Protein AF-A0A6N6NRN0-F1 (afdb_monomer_lite)

Sequence (196 aa):
MLPEMRIVASLALQGESLDEIVEHVVRDNLFQCASARSLRERSRDCIARLATLREGDCANDEACDRLVRILAQGSFDQAAQVNLYLLMIRFDLMRSFMIEEIGARIEAMDSSFTKADLGAFLTRFQLEYPGADKWSDETIMRLKGVLSYCLVQVGFLETASSEKLQPVFLDYEVEQAIRDNGDAELLFAFDGSTVM

Radius of gyration: 16.99 Å; chains: 1; bounding box: 41×33×48 Å

InterPro domains:
  IPR014948 BrxA [PF08849] (1-181)
  IPR023137 BrxA superfamily [G3DSA:1.10.3540.10] (1-194)

Organism: NCBI:txid2137581

Foldseek 3Di:
DLQLLLQLLQVVVVVDDLVRSLVVCLVVVSVVDPDSVVSNVVSVVSSVLLCLLVPDVQVDPVLSNLLSCCSHPNDLLSVLLSSLVSCLSVDVLSVCCLQVPQLQCLLVVNFFAAPVNLVVSLVVCCVVDPPSVVDDPVNSVVVLVVNLVSCCSNPLAVHSHDRTGDAGDDDPSSQVSCVSSVNNCSCSSRRSDHDD

pLDDT: mean 92.79, std 9.14, range [41.97, 98.5]

Secondary structure (DSSP, 8-state):
-HHHHHHHHHHHHTT--HHHHHHHHHHTTTT--S-HHHHHHHHHHHHHHHHHHHHS--S-HHHHHHHHHHHHHS-HHHHHHHHHHHHHHH-HHHHHIIIIIIIHHHHTT--B--HHHHHHHHHHHHHHSTTGGG--HHHHHHHHHHHHHHHHHHTS-SSTT--B-------HHHHHHHHHHT-GGGGHHHH-----

Structure (mmCIF, N/CA/C/O backbone):
data_AF-A0A6N6NRN0-F1
#
_entry.id   AF-A0A6N6NRN0-F1
#
loop_
_atom_site.group_PDB
_atom_site.id
_atom_site.type_symbol
_atom_site.label_atom_id
_atom_site.label_alt_id
_atom_site.label_comp_id
_atom_site.label_asym_id
_atom_site.label_entity_id
_atom_site.label_seq_id
_atom_site.pdbx_PDB_ins_code
_atom_site.Cartn_x
_atom_site.Cartn_y
_atom_site.Cartn_z
_atom_site.occupancy
_atom_site.B_iso_or_equiv
_atom_site.auth_seq_id
_atom_site.auth_comp_id
_atom_site.auth_asym_id
_atom_site.auth_atom_id
_atom_site.pdbx_PDB_model_num
ATOM 1 N N . MET A 1 1 ? 0.770 0.634 7.858 1.00 87.06 1 MET A N 1
ATOM 2 C CA . MET A 1 1 ? -0.406 1.033 8.669 1.00 87.06 1 MET A CA 1
ATOM 3 C C . MET A 1 1 ? -1.644 0.211 8.315 1.00 87.06 1 MET A C 1
ATOM 5 O O . MET A 1 1 ? -2.757 0.694 8.457 1.00 87.06 1 MET A O 1
ATOM 9 N N . LEU A 1 2 ? -1.479 -1.019 7.812 1.00 93.00 2 LEU A N 1
ATOM 10 C CA . LEU A 1 2 ? -2.629 -1.823 7.405 1.00 93.00 2 LEU A CA 1
ATOM 11 C C . LEU A 1 2 ? -3.542 -2.178 8.594 1.00 93.00 2 LEU A C 1
ATOM 13 O O . LEU A 1 2 ? -4.739 -1.946 8.463 1.00 93.00 2 LEU A O 1
ATOM 17 N N . PRO A 1 3 ? -3.036 -2.637 9.760 1.00 95.00 3 PRO A N 1
ATOM 18 C CA . PRO A 1 3 ? -3.901 -2.927 10.908 1.00 95.00 3 PRO A CA 1
ATOM 19 C C . PRO A 1 3 ? -4.755 -1.727 11.336 1.00 95.00 3 PRO A C 1
ATOM 21 O O . PRO A 1 3 ? -5.944 -1.873 11.598 1.00 95.00 3 PRO A O 1
ATOM 24 N N . GLU A 1 4 ? -4.171 -0.527 11.338 1.00 96.06 4 GLU A N 1
ATOM 25 C CA . GLU A 1 4 ? -4.873 0.707 11.696 1.00 96.06 4 GLU A CA 1
ATOM 26 C C . GLU A 1 4 ? -5.935 1.087 10.660 1.00 96.06 4 GLU A C 1
ATOM 28 O O . GLU A 1 4 ? -7.045 1.463 11.032 1.00 96.06 4 GLU A O 1
ATOM 33 N N . MET A 1 5 ? -5.633 0.919 9.368 1.00 96.12 5 MET A N 1
ATOM 34 C CA . MET A 1 5 ? -6.607 1.135 8.294 1.00 96.12 5 MET A CA 1
ATOM 35 C C . MET A 1 5 ? -7.816 0.210 8.424 1.00 96.12 5 MET A C 1
ATOM 37 O O . MET A 1 5 ? -8.939 0.662 8.227 1.00 96.12 5 MET A O 1
ATOM 41 N N . ARG A 1 6 ? -7.608 -1.060 8.794 1.00 96.94 6 ARG A N 1
ATOM 42 C CA . ARG A 1 6 ? -8.710 -2.012 9.005 1.00 96.94 6 ARG A CA 1
ATOM 43 C C . ARG A 1 6 ? -9.624 -1.584 10.151 1.00 96.94 6 ARG A C 1
ATOM 45 O O . ARG A 1 6 ? -10.842 -1.690 10.028 1.00 96.94 6 ARG A O 1
ATOM 52 N N . ILE A 1 7 ? -9.047 -1.086 11.249 1.00 96.81 7 ILE A N 1
ATOM 53 C CA . ILE A 1 7 ? -9.806 -0.556 12.393 1.00 96.81 7 ILE A CA 1
ATOM 54 C C . ILE A 1 7 ? -10.634 0.651 11.951 1.00 96.81 7 ILE A C 1
ATOM 56 O O . ILE A 1 7 ? -11.844 0.663 12.149 1.00 96.81 7 ILE A O 1
ATOM 60 N N . VAL A 1 8 ? -10.007 1.632 11.299 1.00 96.50 8 VAL A N 1
ATOM 61 C CA . VAL A 1 8 ? -10.693 2.848 10.834 1.00 96.50 8 VAL A CA 1
ATOM 62 C C . VAL A 1 8 ? -11.802 2.523 9.832 1.00 96.50 8 VAL A C 1
ATOM 64 O O . VAL A 1 8 ? -12.908 3.033 9.973 1.00 96.50 8 VAL A O 1
ATOM 67 N N . ALA A 1 9 ? -11.555 1.624 8.876 1.00 95.69 9 ALA A N 1
ATOM 68 C CA . ALA A 1 9 ? -12.574 1.171 7.931 1.00 95.69 9 ALA A CA 1
ATOM 69 C C . ALA A 1 9 ? -13.733 0.444 8.636 1.00 95.69 9 ALA A C 1
ATOM 71 O O . ALA A 1 9 ? -14.891 0.638 8.279 1.00 95.69 9 ALA A O 1
ATOM 72 N N . SER A 1 10 ? -13.442 -0.352 9.670 1.00 96.44 10 SER A N 1
ATOM 73 C CA . SER A 1 10 ? -14.474 -1.046 10.451 1.00 96.44 10 SER A CA 1
ATOM 74 C C . SER A 1 10 ? -15.386 -0.073 11.195 1.00 96.44 10 SER A C 1
ATOM 76 O O . SER A 1 10 ? -16.598 -0.264 11.187 1.00 96.44 10 SER A O 1
ATOM 78 N N . LEU A 1 11 ? -14.819 0.973 11.803 1.00 96.12 11 LEU A N 1
ATOM 79 C CA . LEU A 1 11 ? -15.590 2.015 12.490 1.00 96.12 11 LEU A CA 1
ATOM 80 C C . LEU A 1 11 ? -16.413 2.850 11.496 1.00 96.12 11 LEU A C 1
ATOM 82 O O . LEU A 1 11 ? -17.585 3.125 11.742 1.00 96.12 11 LEU A O 1
ATOM 86 N N . ALA A 1 12 ? -15.853 3.160 10.323 1.00 92.94 12 ALA A N 1
ATOM 87 C CA . ALA A 1 12 ? -16.585 3.849 9.260 1.00 92.94 12 ALA A CA 1
ATOM 88 C C . ALA A 1 12 ? -17.809 3.047 8.772 1.00 92.94 12 ALA A C 1
ATOM 90 O O . ALA A 1 12 ? -18.883 3.615 8.588 1.00 92.94 12 ALA A O 1
ATOM 91 N N . LEU A 1 13 ? -17.699 1.718 8.631 1.00 92.38 13 LEU A N 1
ATOM 92 C CA . LEU A 1 13 ? -18.840 0.853 8.278 1.00 92.38 13 LEU A CA 1
ATOM 93 C C . LEU A 1 13 ? -19.912 0.773 9.368 1.00 92.38 13 LEU A C 1
ATOM 95 O O . LEU A 1 13 ? -21.056 0.437 9.072 1.00 92.38 13 LEU A O 1
ATOM 99 N N . GLN A 1 14 ? -19.553 1.058 10.620 1.00 94.00 14 GLN A N 1
ATOM 100 C CA . GLN A 1 14 ? -20.504 1.148 11.731 1.00 94.00 14 GLN A CA 1
ATOM 101 C C . GLN A 1 14 ? -21.256 2.489 11.744 1.00 94.00 14 GLN A C 1
ATOM 103 O O . GLN A 1 14 ? -22.145 2.678 12.572 1.00 94.00 14 GLN A O 1
ATOM 108 N N . GLY A 1 15 ? -20.949 3.391 10.806 1.00 90.81 15 GLY A N 1
ATOM 109 C CA . GLY A 1 15 ? -21.602 4.688 10.665 1.00 90.81 15 GLY A CA 1
ATOM 110 C C . GLY A 1 15 ? -20.987 5.787 11.528 1.00 90.81 15 GLY A C 1
ATOM 111 O O . GLY A 1 15 ? -21.573 6.864 11.612 1.00 90.81 15 GLY A O 1
ATOM 112 N N . GLU A 1 16 ? -19.830 5.544 12.153 1.00 93.75 16 GLU A N 1
ATOM 113 C CA . GLU A 1 16 ? -19.108 6.590 12.877 1.00 93.75 16 GLU A CA 1
ATOM 114 C C . GLU A 1 16 ? -18.570 7.642 11.899 1.00 93.75 16 GLU A C 1
ATOM 116 O O . GLU A 1 16 ? -17.968 7.329 10.866 1.00 93.75 16 GLU A O 1
ATOM 121 N N . SER A 1 17 ? -18.774 8.912 12.235 1.00 89.19 17 SER A N 1
ATOM 122 C CA . SER A 1 17 ? -18.177 10.033 11.515 1.00 89.19 17 SER A CA 1
ATOM 123 C C . SER A 1 17 ? -16.659 10.077 11.711 1.00 89.19 17 SER A C 1
ATOM 125 O O . SER A 1 17 ? -16.107 9.516 12.656 1.00 89.19 17 SER A O 1
ATOM 127 N N . LEU A 1 18 ? -15.954 10.794 10.831 1.00 83.69 18 LEU A N 1
ATOM 128 C CA . LEU A 1 18 ? -14.492 10.901 10.892 1.00 83.69 18 LEU A CA 1
ATOM 129 C C . LEU A 1 18 ? -13.991 11.442 12.243 1.00 83.69 18 LEU A C 1
ATOM 131 O O . LEU A 1 18 ? -12.991 10.950 12.764 1.00 83.69 18 LEU A O 1
ATOM 135 N N . ASP A 1 19 ? -14.698 12.412 12.829 1.00 87.44 19 ASP A N 1
ATOM 136 C CA . ASP A 1 19 ? -14.346 12.977 14.135 1.00 87.44 19 ASP A CA 1
ATOM 137 C C . ASP A 1 19 ? -14.593 11.977 15.277 1.00 87.44 19 ASP A C 1
ATOM 139 O O . ASP A 1 19 ? -13.759 11.847 16.177 1.00 87.44 19 ASP A O 1
ATOM 143 N N . GLU A 1 20 ? -15.690 11.214 15.215 1.00 94.12 20 GLU A N 1
ATOM 144 C CA . GLU A 1 20 ? -15.992 10.154 16.186 1.00 94.12 20 GLU A CA 1
ATOM 145 C C . GLU A 1 20 ? -14.942 9.043 16.145 1.00 94.12 20 GLU A C 1
ATOM 147 O O . GLU A 1 20 ? -14.451 8.639 17.199 1.00 94.12 20 GLU A O 1
ATOM 152 N N . ILE A 1 21 ? -14.504 8.637 14.949 1.00 94.25 21 ILE A N 1
ATOM 153 C CA . ILE A 1 21 ? -13.463 7.618 14.768 1.00 94.25 21 ILE A CA 1
ATOM 154 C C . ILE A 1 21 ? -12.159 8.027 15.466 1.00 94.25 21 ILE A C 1
ATOM 156 O O . ILE A 1 21 ? -11.530 7.203 16.135 1.00 94.25 21 ILE A O 1
ATOM 160 N N . VAL A 1 22 ? -11.721 9.288 15.332 1.00 94.38 22 VAL A N 1
ATOM 161 C CA . VAL A 1 22 ? -10.490 9.758 15.998 1.00 94.38 22 VAL A CA 1
ATOM 162 C C . VAL A 1 22 ? -10.624 9.641 17.510 1.00 94.38 22 VAL A C 1
ATOM 164 O O . VAL A 1 22 ? -9.720 9.115 18.166 1.00 94.38 22 VAL A O 1
ATOM 167 N N . GLU A 1 23 ? -11.735 10.119 18.066 1.00 94.81 23 GLU A N 1
ATOM 168 C CA . GLU A 1 23 ? -11.951 10.098 19.510 1.00 94.81 23 GLU A CA 1
ATOM 169 C C . GLU A 1 23 ? -12.122 8.669 20.039 1.00 94.81 23 GLU A C 1
ATOM 171 O O . GLU A 1 23 ? -11.560 8.345 21.084 1.00 94.81 23 GLU A O 1
ATOM 176 N N . HIS A 1 24 ? -12.785 7.780 19.296 1.00 95.62 24 HIS A N 1
ATOM 177 C CA . HIS A 1 24 ? -12.914 6.361 19.632 1.00 95.62 24 HIS A CA 1
ATOM 178 C C . HIS A 1 24 ? -11.543 5.670 19.671 1.00 95.62 24 HIS A C 1
ATOM 180 O O . HIS A 1 24 ? -11.185 5.051 20.677 1.00 95.62 24 HIS A O 1
ATOM 186 N N . VAL A 1 25 ? -10.717 5.848 18.630 1.00 94.75 25 VAL A N 1
ATOM 187 C CA . VAL A 1 25 ? -9.359 5.281 18.580 1.00 94.75 25 VAL A CA 1
ATOM 188 C C . VAL A 1 25 ? -8.499 5.763 19.748 1.00 94.75 25 VAL A C 1
ATOM 190 O O . VAL A 1 25 ? -7.737 4.974 20.312 1.00 94.75 25 VAL A O 1
ATOM 193 N N . VAL A 1 26 ? -8.600 7.043 20.118 1.00 94.00 26 VAL A N 1
ATOM 194 C CA . VAL A 1 26 ? -7.831 7.614 21.232 1.00 94.00 26 VAL A CA 1
ATOM 195 C C . VAL A 1 26 ? -8.336 7.107 22.578 1.00 94.00 26 VAL A C 1
ATOM 197 O O . VAL A 1 26 ? -7.517 6.707 23.405 1.00 94.00 26 VAL A O 1
ATOM 200 N N . ARG A 1 27 ? -9.656 7.125 22.798 1.00 95.31 27 ARG A N 1
ATOM 201 C CA . ARG A 1 27 ? -10.297 6.722 24.056 1.00 95.31 27 ARG A CA 1
ATOM 202 C C . ARG A 1 27 ? -9.950 5.284 24.421 1.00 95.31 27 ARG A C 1
ATOM 204 O O . ARG A 1 27 ? -9.543 5.031 25.552 1.00 95.31 27 ARG A O 1
ATOM 211 N N . ASP A 1 28 ? -10.049 4.383 23.449 1.00 95.88 28 ASP A N 1
ATOM 212 C CA . ASP A 1 28 ? -9.909 2.943 23.680 1.00 95.88 28 ASP A CA 1
ATOM 213 C C . ASP A 1 28 ? -8.515 2.418 23.280 1.00 95.88 28 ASP A C 1
ATOM 215 O O . ASP A 1 28 ? -8.248 1.220 23.347 1.00 95.88 28 ASP A O 1
ATOM 219 N N . ASN A 1 29 ? -7.603 3.321 22.890 1.00 93.56 29 ASN A N 1
ATOM 220 C CA . ASN A 1 29 ? -6.241 3.029 22.432 1.00 93.56 29 ASN A CA 1
ATOM 221 C C . ASN A 1 29 ? -6.189 1.891 21.396 1.00 93.56 29 ASN A C 1
ATOM 223 O O . ASN A 1 29 ? -5.385 0.959 21.501 1.00 93.56 29 ASN A O 1
ATOM 227 N N . LEU A 1 30 ? -7.051 1.966 20.379 1.00 94.38 30 LEU A N 1
ATOM 228 C CA . LEU A 1 30 ? -7.262 0.865 19.432 1.00 94.38 30 LEU A CA 1
ATOM 229 C C . LEU A 1 30 ? -6.007 0.524 18.609 1.00 94.38 30 LEU A C 1
ATOM 231 O O . LEU A 1 30 ? -5.849 -0.614 18.175 1.00 94.38 30 LEU A O 1
ATOM 235 N N . PHE A 1 31 ? -5.079 1.472 18.432 1.00 94.25 31 PHE A N 1
ATOM 236 C CA . PHE A 1 31 ? -3.793 1.227 17.756 1.00 94.25 31 PHE A CA 1
ATOM 237 C C . PHE A 1 31 ? -2.664 0.812 18.709 1.00 94.25 31 PHE A C 1
ATOM 239 O O . PHE A 1 31 ? -1.514 0.716 18.279 1.00 94.25 31 PHE A O 1
ATOM 246 N N . GLN A 1 32 ? -2.959 0.627 20.000 1.00 90.81 32 GLN A N 1
ATOM 247 C CA . GLN A 1 32 ? -2.013 0.169 21.022 1.00 90.81 32 GLN A CA 1
ATOM 248 C C . GLN A 1 32 ? -0.733 1.023 21.088 1.00 90.81 32 GLN A C 1
ATOM 250 O O . GLN A 1 32 ? 0.385 0.520 21.177 1.00 90.81 32 GLN A O 1
ATOM 255 N N . CYS A 1 33 ? -0.889 2.348 21.033 1.00 86.12 33 CYS A N 1
ATOM 256 C CA . CYS A 1 33 ? 0.215 3.305 21.075 1.00 86.12 33 CYS A CA 1
ATOM 257 C C . CYS A 1 33 ? 0.331 3.952 22.459 1.00 86.12 33 CYS A C 1
ATOM 259 O O . CYS A 1 33 ? -0.666 4.260 23.104 1.00 86.12 33 CYS A O 1
ATOM 261 N N . ALA A 1 34 ? 1.557 4.242 22.901 1.00 84.25 34 ALA A N 1
ATOM 262 C CA . ALA A 1 34 ? 1.789 4.916 24.184 1.00 84.25 34 ALA A CA 1
ATOM 263 C C . ALA A 1 34 ? 1.467 6.426 24.155 1.00 84.25 34 ALA A C 1
ATOM 265 O O . ALA A 1 34 ? 1.300 7.054 25.197 1.00 84.25 34 ALA A O 1
ATOM 266 N N . SER A 1 35 ? 1.407 7.028 22.963 1.00 93.00 35 SER A N 1
ATOM 267 C CA . SER A 1 35 ? 1.261 8.473 22.767 1.00 93.00 35 SER A CA 1
ATOM 268 C C . SER A 1 35 ? -0.111 8.813 22.191 1.00 93.00 35 SER A C 1
ATOM 270 O O . SER A 1 35 ? -0.401 8.496 21.037 1.00 93.00 35 SER A O 1
ATOM 272 N N . ALA A 1 36 ? -0.925 9.545 22.958 1.00 89.00 36 ALA A N 1
ATOM 273 C CA . ALA A 1 36 ? -2.223 10.047 22.500 1.00 89.00 36 ALA A CA 1
ATOM 274 C C . ALA A 1 36 ? -2.104 11.036 21.326 1.00 89.00 36 ALA A C 1
ATOM 276 O O . ALA A 1 36 ? -3.009 11.138 20.499 1.00 89.00 36 ALA A O 1
ATOM 277 N N . ARG A 1 37 ? -0.980 11.759 21.229 1.00 91.56 37 ARG A N 1
ATOM 278 C CA . ARG A 1 37 ? -0.678 12.600 20.065 1.00 91.56 37 ARG A CA 1
ATOM 279 C C . ARG A 1 37 ? -0.480 11.739 18.818 1.00 91.56 37 ARG A C 1
ATOM 281 O O . ARG A 1 37 ? -1.101 12.006 17.796 1.00 91.56 37 ARG A O 1
ATOM 288 N N . SER A 1 38 ? 0.331 10.690 18.931 1.00 89.69 38 SER A N 1
ATOM 289 C CA . SER A 1 38 ? 0.615 9.777 17.823 1.00 89.69 38 SER A CA 1
ATOM 290 C C . SER A 1 38 ? -0.622 8.981 17.412 1.00 89.69 38 SER A C 1
ATOM 292 O O . SER A 1 38 ? -0.799 8.740 16.225 1.00 89.69 38 SER A O 1
ATOM 294 N N . LEU A 1 39 ? -1.509 8.626 18.352 1.00 90.94 39 LEU A N 1
ATOM 295 C CA . LEU A 1 39 ? -2.826 8.066 18.026 1.00 90.94 39 LEU A CA 1
ATOM 296 C C . LEU A 1 39 ? -3.605 9.008 17.107 1.00 90.94 39 LEU A C 1
ATOM 298 O O . LEU A 1 39 ? -3.979 8.604 16.014 1.00 90.94 39 LEU A O 1
ATOM 302 N N . ARG A 1 40 ? -3.772 10.278 17.500 1.00 93.19 40 ARG A N 1
ATOM 303 C CA . ARG A 1 40 ? -4.514 11.263 16.695 1.00 93.19 40 ARG A CA 1
ATOM 304 C C . ARG A 1 40 ? -3.905 11.491 15.317 1.00 93.19 40 ARG A C 1
ATOM 306 O O . ARG A 1 40 ? -4.643 11.536 14.340 1.00 93.19 40 ARG A O 1
ATOM 313 N N . GLU A 1 41 ? -2.586 11.648 15.234 1.00 92.56 41 GLU A N 1
ATOM 314 C CA . GLU A 1 41 ? -1.883 11.841 13.957 1.00 92.56 41 GLU A CA 1
ATOM 315 C C . GLU A 1 41 ? -2.106 10.636 13.028 1.00 92.56 41 GLU A C 1
ATOM 317 O O . GLU A 1 41 ? -2.573 10.805 11.905 1.00 92.56 41 GLU A O 1
ATOM 322 N N . ARG A 1 42 ? -1.910 9.409 13.529 1.00 92.62 42 ARG A N 1
ATOM 323 C CA . ARG A 1 42 ? -2.118 8.184 12.742 1.00 92.62 42 ARG A CA 1
ATOM 324 C C . ARG A 1 42 ? -3.579 7.968 12.353 1.00 92.62 42 ARG A C 1
ATOM 326 O O . ARG A 1 42 ? -3.839 7.522 11.239 1.00 92.62 42 ARG A O 1
ATOM 333 N N . SER A 1 43 ? -4.529 8.282 13.237 1.00 93.56 43 SER A N 1
ATOM 334 C CA . SER A 1 43 ? -5.961 8.184 12.926 1.00 93.56 43 SER A CA 1
ATOM 335 C C . SER A 1 43 ? -6.331 9.134 11.799 1.00 93.56 43 SER A C 1
ATOM 337 O O . SER A 1 43 ? -7.009 8.728 10.862 1.00 93.56 43 SER A O 1
ATOM 339 N N . ARG A 1 44 ? -5.830 10.374 11.847 1.00 93.38 44 ARG A N 1
ATOM 340 C CA . ARG A 1 44 ? -6.040 11.367 10.787 1.00 93.38 44 ARG A CA 1
ATOM 341 C C . ARG A 1 44 ? -5.427 10.930 9.464 1.00 93.38 44 ARG A C 1
ATOM 343 O O . ARG A 1 44 ? -6.083 11.078 8.442 1.00 93.38 44 ARG A O 1
ATOM 350 N N . ASP A 1 45 ? -4.234 10.340 9.474 1.00 93.00 45 ASP A N 1
ATOM 351 C CA . ASP A 1 45 ? -3.626 9.795 8.255 1.00 93.00 45 ASP A CA 1
ATOM 352 C C . ASP A 1 45 ? -4.469 8.660 7.652 1.00 93.00 45 ASP A C 1
ATOM 354 O O . ASP A 1 45 ? -4.634 8.588 6.432 1.00 93.00 45 ASP A O 1
ATOM 358 N N . CYS A 1 46 ? -5.022 7.782 8.497 1.00 94.62 46 CYS A N 1
ATOM 359 C CA . CYS A 1 46 ? -5.897 6.698 8.051 1.00 94.62 46 CYS A CA 1
ATOM 360 C C . CYS A 1 46 ? -7.218 7.229 7.489 1.00 94.62 46 CYS A C 1
ATOM 362 O O . CYS A 1 46 ? -7.651 6.798 6.425 1.00 94.62 46 CYS A O 1
ATOM 364 N N . ILE A 1 47 ? -7.825 8.198 8.174 1.00 92.88 47 ILE A N 1
ATOM 365 C CA . ILE A 1 47 ? -9.039 8.885 7.730 1.00 92.88 47 ILE A CA 1
ATOM 366 C C . ILE A 1 47 ? -8.811 9.572 6.393 1.00 92.88 47 ILE A C 1
ATOM 368 O O . ILE A 1 47 ? -9.595 9.377 5.474 1.00 92.88 47 ILE A O 1
ATOM 372 N N . ALA A 1 48 ? -7.725 10.331 6.258 1.00 91.56 48 ALA A N 1
ATOM 373 C CA . ALA A 1 48 ? -7.429 11.035 5.024 1.00 91.56 48 ALA A CA 1
ATOM 374 C C . ALA A 1 48 ? -7.197 10.047 3.870 1.00 91.56 48 ALA A C 1
ATOM 376 O O . ALA A 1 48 ? -7.627 10.299 2.752 1.00 91.56 48 ALA A O 1
ATOM 377 N N . ARG A 1 49 ? -6.573 8.889 4.133 1.00 91.62 49 ARG A N 1
ATOM 378 C CA . ARG A 1 49 ? -6.461 7.808 3.142 1.00 91.62 49 ARG A CA 1
ATOM 379 C C . ARG A 1 49 ? -7.804 7.168 2.798 1.00 91.62 49 ARG A C 1
ATOM 381 O O . ARG A 1 49 ? -8.007 6.810 1.652 1.00 91.62 49 ARG A O 1
ATOM 388 N N . LEU A 1 50 ? -8.707 6.990 3.754 1.00 90.44 50 LEU A N 1
ATOM 389 C CA . LEU A 1 50 ? -10.032 6.443 3.462 1.00 90.44 50 LEU A CA 1
ATOM 390 C C . LEU A 1 50 ? -10.890 7.451 2.680 1.00 90.44 50 LEU A C 1
ATOM 392 O O . LEU A 1 50 ? -11.623 7.066 1.776 1.00 90.44 50 LEU A O 1
ATOM 396 N N . ALA A 1 51 ? -10.757 8.741 2.997 1.00 87.50 51 ALA A N 1
ATOM 397 C CA . ALA A 1 51 ? -11.481 9.835 2.360 1.00 87.50 51 ALA A CA 1
ATOM 398 C C . ALA A 1 51 ? -11.136 10.006 0.874 1.00 87.50 51 ALA A C 1
ATOM 400 O O . ALA A 1 51 ? -11.988 10.474 0.125 1.00 87.50 51 ALA A O 1
ATOM 401 N N . THR A 1 52 ? -9.963 9.553 0.406 1.00 85.06 52 THR A N 1
ATOM 402 C CA . THR A 1 52 ? -9.629 9.620 -1.029 1.00 85.06 52 THR A CA 1
ATOM 403 C C . THR A 1 52 ? -10.564 8.793 -1.905 1.00 85.06 52 THR A C 1
ATOM 405 O O . THR A 1 52 ? -10.698 9.101 -3.080 1.00 85.06 52 THR A O 1
ATOM 408 N N . LEU A 1 53 ? -11.264 7.799 -1.342 1.00 82.50 53 LEU A N 1
ATOM 409 C CA . LEU A 1 53 ? -12.340 7.081 -2.036 1.00 82.50 53 LEU A CA 1
ATOM 410 C C . LEU A 1 53 ? -13.577 7.938 -2.313 1.00 82.50 53 LEU A C 1
ATOM 412 O O . LEU A 1 53 ? -14.485 7.447 -2.956 1.00 82.50 53 LEU A O 1
ATOM 416 N N . ARG A 1 54 ? -13.680 9.148 -1.757 1.00 69.75 54 ARG A N 1
ATOM 417 C CA . ARG A 1 54 ? -14.856 10.028 -1.881 1.00 69.75 54 ARG A CA 1
ATOM 418 C C . ARG A 1 54 ? -14.520 11.401 -2.464 1.00 69.75 54 ARG A C 1
ATOM 420 O O . ARG A 1 54 ? -15.416 12.209 -2.668 1.00 69.75 54 ARG A O 1
ATOM 427 N N . GLU A 1 55 ? -13.235 11.685 -2.668 1.00 64.31 55 GLU A N 1
ATOM 428 C CA . GLU A 1 55 ? -12.736 12.972 -3.170 1.00 64.31 55 GLU A CA 1
ATOM 429 C C . GLU A 1 55 ? -12.557 12.986 -4.700 1.00 64.31 55 GLU A C 1
ATOM 431 O O . GLU A 1 55 ? -12.411 14.061 -5.278 1.00 64.31 55 GLU A O 1
ATOM 436 N N . GLY A 1 56 ? -12.568 11.820 -5.355 1.00 53.91 56 GLY A N 1
ATOM 437 C CA . GLY A 1 56 ? -12.527 11.706 -6.815 1.00 53.91 56 GLY A CA 1
ATOM 438 C C . GLY A 1 56 ? -13.913 11.793 -7.458 1.00 53.91 56 GLY A C 1
ATOM 439 O O . GLY A 1 56 ? -14.929 11.731 -6.767 1.00 53.91 56 GLY A O 1
ATOM 440 N N . ASP A 1 57 ? -13.955 11.864 -8.793 1.00 47.66 57 ASP A N 1
ATOM 441 C CA . ASP A 1 57 ? -15.138 11.519 -9.601 1.00 47.66 57 ASP A CA 1
ATOM 442 C C . ASP A 1 57 ? -15.410 10.007 -9.476 1.00 47.66 57 ASP A C 1
ATOM 444 O O . ASP A 1 57 ? -15.342 9.244 -10.438 1.00 47.66 57 ASP A O 1
ATOM 448 N N . CYS A 1 58 ? -15.646 9.542 -8.252 1.00 50.28 58 CYS A N 1
ATOM 449 C CA . CYS A 1 58 ? -16.010 8.173 -7.968 1.00 50.28 58 CYS A CA 1
ATOM 450 C C . CYS A 1 58 ? -17.316 7.919 -8.705 1.00 50.28 58 CYS A C 1
ATOM 452 O O . CYS A 1 58 ? -18.346 8.526 -8.407 1.00 50.28 58 CYS A O 1
ATOM 454 N N . ALA A 1 59 ? -17.260 7.049 -9.710 1.00 52.53 59 ALA A N 1
ATOM 455 C CA . ALA A 1 59 ? -18.392 6.822 -10.594 1.00 52.53 59 ALA A CA 1
ATOM 456 C C . ALA A 1 59 ? -19.618 6.267 -9.843 1.00 52.53 59 ALA A C 1
ATOM 458 O O . ALA A 1 59 ? -20.735 6.338 -10.361 1.00 52.53 59 ALA A O 1
ATOM 459 N N . ASN A 1 60 ? -19.425 5.702 -8.639 1.00 65.50 60 ASN A N 1
ATOM 460 C CA . ASN A 1 60 ? -20.480 5.067 -7.861 1.00 65.50 60 ASN A CA 1
ATOM 461 C C . ASN A 1 60 ? -20.143 4.951 -6.355 1.00 65.50 60 ASN A C 1
ATOM 463 O O . ASN A 1 60 ? -19.195 4.254 -5.991 1.00 65.50 60 ASN A O 1
ATOM 467 N N . ASP A 1 61 ? -20.981 5.527 -5.480 1.00 77.38 61 ASP A N 1
ATOM 468 C CA . ASP A 1 61 ? -20.912 5.386 -4.009 1.00 77.38 61 ASP A CA 1
ATOM 469 C C . ASP A 1 61 ? -20.835 3.913 -3.550 1.00 77.38 61 ASP A C 1
ATOM 471 O O . ASP A 1 61 ? -20.192 3.580 -2.552 1.00 77.38 61 ASP A O 1
ATOM 475 N N . GLU A 1 62 ? -21.450 2.998 -4.304 1.00 85.19 62 GLU A N 1
ATOM 476 C CA . GLU A 1 62 ? -21.450 1.566 -4.009 1.00 85.19 62 GLU A CA 1
ATOM 477 C C . GLU A 1 62 ? -20.057 0.929 -4.159 1.00 85.19 62 GLU A C 1
ATOM 479 O O . GLU A 1 62 ? -19.701 0.031 -3.391 1.00 85.19 62 GLU A O 1
ATOM 484 N N . ALA A 1 63 ? -19.251 1.389 -5.124 1.00 86.50 63 ALA A N 1
ATOM 485 C CA . ALA A 1 63 ? -17.892 0.889 -5.334 1.00 86.50 63 ALA A CA 1
ATOM 486 C C . ALA A 1 63 ? -16.977 1.301 -4.173 1.00 86.50 63 ALA A C 1
ATOM 488 O O . ALA A 1 63 ? -16.249 0.467 -3.625 1.00 86.50 63 ALA A O 1
ATOM 489 N N . CYS A 1 64 ? -17.097 2.553 -3.722 1.00 87.50 64 CYS A N 1
ATOM 490 C CA . CYS A 1 64 ? -16.406 3.058 -2.540 1.00 87.50 64 CYS A CA 1
ATOM 491 C C . CYS A 1 64 ? -16.751 2.212 -1.308 1.00 87.50 64 CYS A C 1
ATOM 493 O O . CYS A 1 64 ? -15.857 1.737 -0.607 1.00 87.50 64 CYS A O 1
ATOM 495 N N . ASP A 1 65 ? -18.040 1.954 -1.072 1.00 90.62 65 ASP A N 1
ATOM 496 C CA . ASP A 1 65 ? -18.497 1.141 0.057 1.00 90.62 65 ASP A CA 1
ATOM 497 C C . ASP A 1 65 ? -18.000 -0.311 -0.023 1.00 90.62 65 ASP A C 1
ATOM 499 O O . ASP A 1 65 ? -17.676 -0.908 1.010 1.00 90.62 65 ASP A O 1
ATOM 503 N N . ARG A 1 66 ? -17.889 -0.890 -1.229 1.00 94.12 66 ARG A N 1
ATOM 504 C CA . ARG A 1 66 ? -17.254 -2.205 -1.422 1.00 94.12 66 ARG A CA 1
ATOM 505 C C . ARG A 1 66 ? -15.779 -2.177 -1.026 1.00 94.12 66 ARG A C 1
ATOM 507 O O . ARG A 1 66 ? -15.367 -3.025 -0.238 1.00 94.12 66 ARG A O 1
ATOM 514 N N . LEU A 1 67 ? -15.004 -1.190 -1.474 1.00 95.56 67 LEU A N 1
ATOM 515 C CA . LEU A 1 67 ? -13.584 -1.050 -1.116 1.00 95.56 67 LEU A CA 1
ATOM 516 C C . LEU A 1 67 ? -13.386 -0.877 0.398 1.00 95.56 67 LEU A C 1
ATOM 518 O O . LEU A 1 67 ? -12.526 -1.535 0.990 1.00 95.56 67 LEU A O 1
ATOM 522 N N . VAL A 1 68 ? -14.219 -0.062 1.056 1.00 95.31 68 VAL A N 1
ATOM 523 C CA . VAL A 1 68 ? -14.202 0.089 2.523 1.00 95.31 68 VAL A CA 1
ATOM 524 C C . VAL A 1 68 ? -14.542 -1.239 3.213 1.00 95.31 68 VAL A C 1
ATOM 526 O O . VAL A 1 68 ? -13.875 -1.619 4.181 1.00 95.31 68 VAL A O 1
ATOM 529 N N . ARG A 1 69 ? -15.538 -1.982 2.709 1.00 97.00 69 ARG A N 1
ATOM 530 C CA . ARG A 1 69 ? -15.924 -3.299 3.241 1.00 97.00 69 ARG A CA 1
ATOM 531 C C . ARG A 1 69 ? -14.804 -4.323 3.128 1.00 97.00 69 ARG A C 1
ATOM 533 O O . ARG A 1 69 ? -14.500 -4.978 4.125 1.00 97.00 69 ARG A O 1
ATOM 540 N N . ILE A 1 70 ? -14.154 -4.413 1.971 1.00 98.00 70 ILE A N 1
ATOM 541 C CA . ILE A 1 70 ? -13.009 -5.305 1.760 1.00 98.00 70 ILE A CA 1
ATOM 542 C C . ILE A 1 70 ? -11.870 -4.940 2.719 1.00 98.00 70 ILE A C 1
ATOM 544 O O . ILE A 1 70 ? -11.319 -5.814 3.389 1.00 98.00 70 ILE A O 1
ATOM 548 N N . LEU A 1 71 ? -11.553 -3.651 2.860 1.00 96.94 71 LEU A N 1
ATOM 549 C CA . LEU A 1 71 ? -10.503 -3.198 3.771 1.00 96.94 71 LEU A CA 1
ATOM 550 C C . LEU A 1 71 ? -10.799 -3.570 5.233 1.00 96.94 71 LEU A C 1
ATOM 552 O O . LEU A 1 71 ? -9.899 -3.993 5.954 1.00 96.94 71 LEU A O 1
ATOM 556 N N . ALA A 1 72 ? -12.046 -3.439 5.683 1.00 97.25 72 ALA A N 1
ATOM 557 C CA . ALA A 1 72 ? -12.440 -3.748 7.056 1.00 97.25 72 ALA A CA 1
ATOM 558 C C . ALA A 1 72 ? -12.529 -5.261 7.335 1.00 97.25 72 ALA A C 1
ATOM 560 O O . ALA A 1 72 ? -12.015 -5.752 8.347 1.00 97.25 72 ALA A O 1
ATOM 561 N N . GLN A 1 73 ? -13.188 -6.004 6.443 1.00 97.50 73 GLN A N 1
ATOM 562 C CA . GLN A 1 73 ? -13.695 -7.357 6.703 1.00 97.50 73 GLN A CA 1
ATOM 563 C C . GLN A 1 73 ? -13.054 -8.441 5.829 1.00 97.50 73 GLN A C 1
ATOM 565 O O . GLN A 1 73 ? -13.129 -9.612 6.193 1.00 97.50 73 GLN A O 1
ATOM 570 N N . GLY A 1 74 ? -12.401 -8.074 4.724 1.00 97.38 74 GLY A N 1
ATOM 571 C CA . GLY A 1 74 ? -11.748 -9.014 3.815 1.00 97.38 74 GLY A CA 1
ATOM 572 C C . GLY A 1 74 ? -10.537 -9.713 4.432 1.00 97.38 74 GLY A C 1
ATOM 573 O O . GLY A 1 74 ? -10.112 -9.410 5.559 1.00 97.38 74 GLY A O 1
ATOM 574 N N . SER A 1 75 ? -9.948 -10.639 3.675 1.00 97.56 75 SER A N 1
ATOM 575 C CA . SER A 1 75 ? -8.703 -11.315 4.049 1.00 97.56 75 SER A CA 1
ATOM 576 C C . SER A 1 75 ? -7.556 -10.312 4.252 1.00 97.56 75 SER A C 1
ATOM 578 O O . SER A 1 75 ? -7.667 -9.120 3.941 1.00 97.56 75 SER A O 1
ATOM 580 N N . PHE A 1 76 ? -6.438 -10.772 4.820 1.00 95.50 76 PHE A N 1
ATOM 581 C CA . PHE A 1 76 ? -5.266 -9.907 4.960 1.00 95.50 76 PHE A CA 1
ATOM 582 C C . PHE A 1 76 ? -4.767 -9.428 3.590 1.00 95.50 76 PHE A C 1
ATOM 584 O O . PHE A 1 76 ? -4.520 -8.234 3.430 1.00 95.50 76 PHE A O 1
ATOM 591 N N . ASP A 1 77 ? -4.711 -10.332 2.611 1.00 96.44 77 ASP A N 1
ATOM 592 C CA . ASP A 1 77 ? -4.230 -10.047 1.258 1.00 96.44 77 ASP A CA 1
ATOM 593 C C . ASP A 1 77 ? -5.153 -9.063 0.535 1.00 96.44 77 ASP A C 1
ATOM 595 O O . ASP A 1 77 ? -4.684 -8.054 0.009 1.00 96.44 77 ASP A O 1
ATOM 599 N N . GLN A 1 78 ? -6.471 -9.277 0.607 1.00 98.00 78 GLN A N 1
ATOM 600 C CA . GLN A 1 78 ? -7.460 -8.354 0.043 1.00 98.00 78 GLN A CA 1
ATOM 601 C C . GLN A 1 78 ? -7.310 -6.942 0.630 1.00 98.00 78 GLN A C 1
ATOM 603 O O . GLN A 1 78 ? -7.238 -5.950 -0.093 1.00 98.00 78 GLN A O 1
ATOM 608 N N . ALA A 1 79 ? -7.202 -6.833 1.957 1.00 97.94 79 ALA A N 1
ATOM 609 C CA . ALA A 1 79 ? -7.035 -5.543 2.615 1.00 97.94 79 ALA A CA 1
ATOM 610 C C . ALA A 1 79 ? -5.683 -4.886 2.291 1.00 97.94 79 ALA A C 1
ATOM 612 O O . ALA A 1 79 ? -5.610 -3.661 2.188 1.00 97.94 79 ALA A O 1
ATOM 613 N N . ALA A 1 80 ? -4.614 -5.671 2.126 1.00 97.94 80 ALA A N 1
ATOM 614 C CA . ALA A 1 80 ? -3.310 -5.167 1.712 1.00 97.94 80 ALA A CA 1
ATOM 615 C C . ALA A 1 80 ? -3.359 -4.590 0.290 1.00 97.94 80 ALA A C 1
ATOM 617 O O . ALA A 1 80 ? -2.854 -3.486 0.077 1.00 97.94 80 ALA A O 1
ATOM 618 N N . GLN A 1 81 ? -4.016 -5.288 -0.641 1.00 98.00 81 GLN A N 1
ATOM 619 C CA . GLN A 1 81 ? -4.227 -4.835 -2.019 1.00 98.00 81 GLN A CA 1
ATOM 620 C C . GLN A 1 81 ? -5.045 -3.541 -2.065 1.00 98.00 81 GLN A C 1
ATOM 622 O O . GLN A 1 81 ? -4.584 -2.555 -2.638 1.00 98.00 81 GLN A O 1
ATOM 627 N N . VAL A 1 82 ? -6.190 -3.488 -1.370 1.00 97.50 82 VAL A N 1
ATOM 628 C CA . VAL A 1 82 ? -6.997 -2.258 -1.269 1.00 97.50 82 VAL A CA 1
ATOM 629 C C . VAL A 1 82 ? -6.186 -1.124 -0.647 1.00 97.50 82 VAL A C 1
ATOM 631 O O . VAL A 1 82 ? -6.192 -0.009 -1.154 1.00 97.50 82 VAL A O 1
ATOM 634 N N . ASN A 1 83 ? -5.434 -1.381 0.425 1.00 97.00 83 ASN A N 1
ATOM 635 C CA . ASN A 1 83 ? -4.615 -0.346 1.049 1.00 97.00 83 ASN A CA 1
ATOM 636 C C . ASN A 1 83 ? -3.498 0.174 0.125 1.00 97.00 83 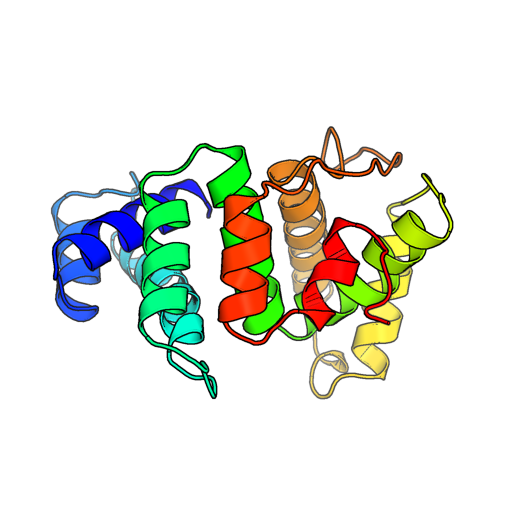ASN A C 1
ATOM 638 O O . ASN A 1 83 ? -3.190 1.364 0.184 1.00 97.00 83 ASN A O 1
ATOM 642 N N . LEU A 1 84 ? -2.887 -0.677 -0.706 1.00 97.62 84 LEU A N 1
ATOM 643 C CA . LEU A 1 84 ? -1.919 -0.240 -1.714 1.00 97.62 84 LEU A CA 1
ATOM 644 C C . LEU A 1 84 ? -2.592 0.617 -2.789 1.00 97.62 84 LEU A C 1
ATOM 646 O O . LEU A 1 84 ? -2.102 1.703 -3.089 1.00 97.62 84 LEU A O 1
ATOM 650 N N . TYR A 1 85 ? -3.746 0.187 -3.290 1.00 97.12 85 TYR A N 1
ATOM 651 C CA . TYR A 1 85 ? -4.548 0.971 -4.224 1.00 97.12 85 TYR A CA 1
ATOM 652 C C . TYR A 1 85 ? -4.906 2.358 -3.646 1.00 97.12 85 TYR A C 1
ATOM 654 O O . TYR A 1 85 ? -4.666 3.376 -4.293 1.00 97.12 85 TYR A O 1
ATOM 662 N N . LEU A 1 86 ? -5.327 2.438 -2.375 1.00 95.56 86 LEU A N 1
ATOM 663 C CA . LEU A 1 86 ? -5.571 3.717 -1.693 1.00 95.56 86 LEU A CA 1
ATOM 664 C C . LEU A 1 86 ? -4.321 4.611 -1.609 1.00 95.56 86 LEU A C 1
ATOM 666 O O . LEU A 1 86 ? -4.415 5.838 -1.628 1.00 95.56 86 LEU A O 1
ATOM 670 N N . LEU A 1 87 ? -3.134 4.016 -1.481 1.00 96.19 87 LEU A N 1
ATOM 671 C CA . LEU A 1 87 ? -1.880 4.766 -1.511 1.00 96.19 87 LEU A CA 1
ATOM 672 C C . LEU A 1 87 ? -1.580 5.298 -2.918 1.00 96.19 87 LEU A C 1
ATOM 674 O O . LEU A 1 87 ? -1.100 6.423 -3.024 1.00 96.19 87 LEU A O 1
ATOM 678 N N . MET A 1 88 ? -1.880 4.530 -3.969 1.00 96.44 88 MET A N 1
ATOM 679 C CA . MET A 1 88 ? -1.694 4.945 -5.364 1.00 96.44 88 MET A CA 1
ATOM 680 C C . MET A 1 88 ? -2.634 6.085 -5.764 1.00 96.44 88 MET A C 1
ATOM 682 O O . MET A 1 88 ? -2.207 7.021 -6.431 1.00 96.44 88 MET A O 1
ATOM 686 N N . ILE A 1 89 ? -3.896 6.068 -5.332 1.00 93.88 89 ILE A N 1
ATOM 687 C CA . ILE A 1 89 ? -4.804 7.187 -5.631 1.00 93.88 89 ILE A CA 1
ATOM 688 C C . ILE A 1 89 ? -4.425 8.456 -4.862 1.00 93.88 89 ILE A C 1
ATOM 690 O O . ILE A 1 89 ? -4.593 9.555 -5.376 1.00 93.88 89 ILE A O 1
ATOM 694 N N . ARG A 1 90 ? -3.887 8.312 -3.643 1.00 93.19 90 ARG A N 1
ATOM 695 C CA . ARG A 1 90 ? -3.579 9.443 -2.760 1.00 93.19 90 ARG A CA 1
ATOM 696 C C . ARG A 1 90 ? -2.232 10.106 -3.039 1.00 93.19 90 ARG A C 1
ATOM 698 O O . ARG A 1 90 ? -2.077 11.293 -2.760 1.00 93.19 90 ARG A O 1
ATOM 705 N N . PHE A 1 91 ? -1.233 9.337 -3.463 1.00 94.06 91 PHE A N 1
ATOM 706 C CA . PHE A 1 91 ? 0.147 9.804 -3.545 1.00 94.06 91 PHE A CA 1
ATOM 707 C C . PHE A 1 91 ? 0.739 9.522 -4.924 1.00 94.06 91 PHE A C 1
ATOM 709 O O . PHE A 1 91 ? 1.022 8.366 -5.241 1.00 94.06 91 PHE A O 1
ATOM 716 N N . ASP A 1 92 ? 1.049 10.583 -5.675 1.00 95.25 92 ASP A N 1
ATOM 717 C CA . ASP A 1 92 ? 1.695 10.489 -6.994 1.00 95.25 92 ASP A CA 1
ATOM 718 C C . ASP A 1 92 ? 2.980 9.655 -6.953 1.00 95.25 92 ASP A C 1
ATOM 720 O O . ASP A 1 92 ? 3.217 8.837 -7.832 1.00 95.25 92 ASP A O 1
ATOM 724 N N . LEU A 1 93 ? 3.763 9.767 -5.871 1.00 97.44 93 LEU A N 1
ATOM 725 C CA . LEU A 1 93 ? 4.953 8.938 -5.662 1.00 97.44 93 LEU A CA 1
ATOM 726 C C . LEU A 1 93 ? 4.636 7.440 -5.682 1.00 97.44 93 LEU A C 1
ATOM 728 O O . LEU A 1 93 ? 5.371 6.672 -6.295 1.00 97.44 93 LEU A O 1
ATOM 732 N N . MET A 1 94 ? 3.571 7.018 -4.996 1.00 97.81 94 MET A N 1
ATOM 733 C CA . MET A 1 94 ? 3.180 5.609 -4.981 1.00 97.81 94 MET A CA 1
ATOM 734 C C . MET A 1 94 ? 2.598 5.199 -6.333 1.00 97.81 94 MET A C 1
ATOM 736 O O . MET A 1 94 ? 2.915 4.115 -6.809 1.00 97.81 94 MET A O 1
ATOM 740 N N . ARG A 1 95 ? 1.782 6.059 -6.956 1.00 97.50 95 ARG A N 1
ATOM 741 C CA . ARG A 1 95 ? 1.209 5.815 -8.286 1.00 97.50 95 ARG A CA 1
ATOM 742 C C . ARG A 1 95 ? 2.304 5.588 -9.328 1.00 97.50 95 ARG A C 1
ATOM 744 O O . ARG A 1 95 ? 2.334 4.522 -9.933 1.00 97.50 95 ARG A O 1
ATOM 751 N N . SER A 1 96 ? 3.224 6.543 -9.478 1.00 97.75 96 SER A N 1
ATOM 752 C CA . SER A 1 96 ? 4.364 6.446 -10.395 1.00 97.75 96 SER A CA 1
ATOM 753 C C . SER A 1 96 ? 5.234 5.242 -10.078 1.00 97.75 96 SER A C 1
ATOM 755 O O . SER A 1 96 ? 5.551 4.480 -10.978 1.00 97.75 96 SER A O 1
ATOM 757 N N . PHE A 1 97 ? 5.561 5.002 -8.804 1.00 98.50 97 PHE A N 1
ATOM 758 C CA . PHE A 1 97 ? 6.365 3.838 -8.428 1.00 98.50 97 PHE A CA 1
ATOM 759 C C . PHE A 1 97 ? 5.720 2.523 -8.874 1.00 98.50 97 PHE A C 1
ATOM 761 O O . PHE A 1 97 ? 6.359 1.673 -9.490 1.00 98.50 97 PHE A O 1
ATOM 768 N N . MET A 1 98 ? 4.436 2.360 -8.572 1.00 98.25 98 MET A N 1
ATOM 769 C CA . MET A 1 98 ? 3.715 1.134 -8.869 1.00 98.25 98 MET A CA 1
ATOM 770 C C . MET A 1 98 ? 3.492 0.928 -10.371 1.00 98.25 98 MET A C 1
ATOM 772 O O . MET A 1 98 ? 3.535 -0.210 -10.819 1.00 98.25 98 MET A O 1
ATOM 776 N N . ILE A 1 99 ? 3.298 1.989 -11.155 1.00 97.50 99 ILE A N 1
ATOM 777 C CA . ILE A 1 99 ? 3.102 1.885 -12.609 1.00 97.50 99 ILE A CA 1
ATOM 778 C C . ILE A 1 99 ? 4.447 1.749 -13.335 1.00 97.50 99 ILE A C 1
ATOM 780 O O . ILE A 1 99 ? 4.675 0.776 -14.050 1.00 97.50 99 ILE A O 1
ATOM 784 N N . GLU A 1 100 ? 5.347 2.711 -13.143 1.00 96.38 100 GLU A N 1
ATOM 785 C CA . GLU A 1 100 ? 6.575 2.854 -13.931 1.00 96.38 100 GLU A CA 1
ATOM 786 C C . GLU A 1 100 ? 7.647 1.836 -13.540 1.00 96.38 100 GLU A C 1
ATOM 788 O O . GLU A 1 100 ? 8.438 1.429 -14.388 1.00 96.38 100 GLU A O 1
ATOM 793 N N . GLU A 1 101 ? 7.680 1.400 -12.272 1.00 97.38 101 GLU A N 1
ATOM 794 C CA . GLU A 1 101 ? 8.642 0.389 -11.834 1.00 97.38 101 GLU A CA 1
ATOM 795 C C . GLU A 1 101 ? 8.030 -1.003 -11.744 1.00 97.38 101 GLU A C 1
ATOM 797 O O . GLU A 1 101 ? 8.589 -1.950 -12.297 1.00 97.38 101 GLU A O 1
ATOM 802 N N . ILE A 1 102 ? 6.930 -1.152 -11.007 1.00 98.00 102 ILE A N 1
ATOM 803 C CA . ILE A 1 102 ? 6.421 -2.483 -10.661 1.00 98.00 102 ILE A CA 1
ATOM 804 C C . ILE A 1 102 ? 5.603 -3.064 -11.810 1.00 98.00 102 ILE A C 1
ATOM 806 O O . ILE A 1 102 ? 5.983 -4.106 -12.336 1.00 98.00 102 ILE A O 1
ATOM 810 N N . GLY A 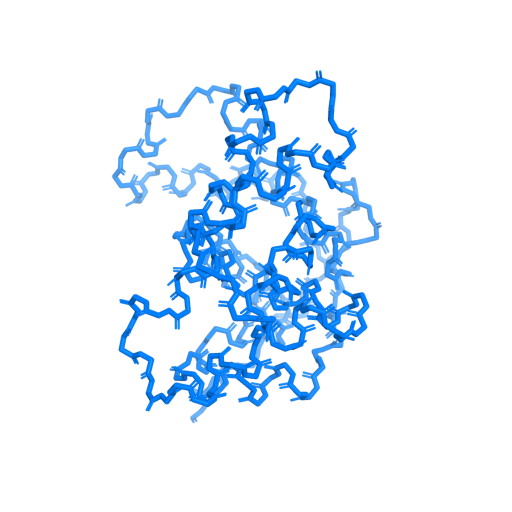1 103 ? 4.558 -2.370 -12.263 1.00 97.06 103 GLY A N 1
ATOM 811 C CA . GLY A 1 103 ? 3.715 -2.798 -13.382 1.00 97.06 103 GLY A CA 1
ATOM 812 C C . GLY A 1 103 ? 4.525 -3.068 -14.649 1.00 97.06 103 GLY A C 1
ATOM 813 O O . GLY A 1 103 ? 4.430 -4.156 -15.214 1.00 97.06 103 GLY A O 1
ATOM 814 N N . ALA A 1 104 ? 5.422 -2.147 -15.022 1.00 96.81 104 ALA A N 1
ATOM 815 C CA . ALA A 1 104 ? 6.304 -2.310 -16.182 1.00 96.81 104 ALA A CA 1
ATOM 816 C C . ALA A 1 104 ? 7.208 -3.557 -16.098 1.00 96.81 104 ALA A C 1
ATOM 818 O O . ALA A 1 104 ? 7.439 -4.235 -17.099 1.00 96.81 104 ALA A O 1
ATOM 819 N N . ARG A 1 105 ? 7.710 -3.901 -14.905 1.00 97.31 105 ARG A N 1
ATOM 820 C CA . ARG A 1 105 ? 8.509 -5.121 -14.707 1.00 97.31 105 ARG A CA 1
ATOM 821 C C . ARG A 1 105 ? 7.665 -6.384 -14.754 1.00 97.31 105 ARG A C 1
ATOM 823 O O . ARG A 1 105 ? 8.112 -7.374 -15.326 1.00 97.31 105 ARG A O 1
ATOM 830 N N . ILE A 1 106 ? 6.456 -6.360 -14.192 1.00 95.81 106 ILE A N 1
ATOM 831 C CA . ILE A 1 106 ? 5.524 -7.489 -14.289 1.00 95.81 106 ILE A CA 1
ATOM 832 C C . ILE A 1 106 ? 5.168 -7.759 -15.755 1.00 95.81 106 ILE A C 1
ATOM 834 O O . ILE A 1 106 ? 5.275 -8.904 -16.195 1.00 95.81 106 ILE A O 1
ATOM 838 N N . GLU A 1 107 ? 4.851 -6.715 -16.525 1.00 95.81 107 GLU A N 1
ATOM 839 C CA . GLU A 1 107 ? 4.587 -6.810 -17.965 1.00 95.81 107 GLU A CA 1
ATOM 840 C C . GLU A 1 107 ? 5.785 -7.407 -18.723 1.00 95.81 107 GLU A C 1
ATOM 842 O O . GLU A 1 107 ? 5.635 -8.339 -19.517 1.00 95.81 107 GLU A O 1
ATOM 847 N N . ALA A 1 108 ? 6.996 -6.925 -18.432 1.00 95.94 108 ALA A N 1
ATOM 848 C CA . ALA A 1 108 ? 8.231 -7.408 -19.048 1.00 95.94 108 ALA A CA 1
ATOM 849 C C . ALA A 1 108 ? 8.705 -8.780 -18.526 1.00 95.94 108 ALA A C 1
ATOM 851 O O . ALA A 1 108 ? 9.729 -9.287 -18.992 1.00 95.94 108 ALA A O 1
ATOM 852 N N . MET A 1 109 ? 7.998 -9.380 -17.559 1.00 94.69 109 MET A N 1
ATOM 853 C CA . MET A 1 109 ? 8.430 -10.568 -16.810 1.00 94.69 109 MET A CA 1
ATOM 854 C C . MET A 1 109 ? 9.828 -10.412 -16.176 1.00 94.69 109 MET A C 1
ATOM 856 O O . MET A 1 109 ? 10.555 -11.392 -15.983 1.00 94.69 109 MET A O 1
ATOM 860 N N . ASP A 1 110 ? 10.211 -9.181 -15.837 1.00 97.12 110 ASP A N 1
ATOM 861 C CA . ASP A 1 110 ? 11.463 -8.869 -15.161 1.00 97.12 110 ASP A CA 1
ATOM 862 C C . ASP A 1 110 ? 11.307 -9.059 -13.649 1.00 97.12 110 ASP A C 1
ATOM 864 O O . ASP A 1 110 ? 10.724 -8.247 -12.932 1.00 97.12 110 ASP A O 1
ATOM 868 N N . SER A 1 111 ? 11.855 -10.162 -13.145 1.00 96.06 111 SER A N 1
ATOM 869 C CA . SER A 1 111 ? 11.851 -10.455 -11.709 1.00 96.06 111 SER A CA 1
ATOM 870 C C . SER A 1 111 ? 12.917 -9.693 -10.910 1.00 96.06 111 SER A C 1
ATOM 872 O O . SER A 1 111 ? 13.022 -9.911 -9.706 1.00 96.06 111 SER A O 1
ATOM 874 N N . SER A 1 112 ? 13.748 -8.855 -11.534 1.00 97.31 112 SER A N 1
ATOM 875 C CA . SER A 1 112 ? 14.824 -8.130 -10.853 1.00 97.31 112 SER A CA 1
ATOM 876 C C . SER A 1 112 ? 14.350 -6.768 -10.347 1.00 97.31 112 SER A C 1
ATOM 878 O O . SER A 1 112 ? 13.967 -5.894 -11.122 1.00 97.31 112 SER A O 1
ATOM 880 N N . PHE A 1 113 ? 14.444 -6.544 -9.037 1.00 97.56 113 PHE A N 1
ATOM 881 C CA . PHE A 1 113 ? 14.188 -5.235 -8.439 1.00 97.56 113 PHE A CA 1
ATOM 882 C C . PHE A 1 113 ? 15.139 -4.964 -7.273 1.00 97.56 113 PHE A C 1
ATOM 884 O O . PHE A 1 113 ? 14.922 -5.410 -6.150 1.00 97.56 113 PHE A O 1
ATOM 891 N N . THR A 1 114 ? 16.212 -4.224 -7.532 1.00 97.38 114 THR A N 1
ATOM 892 C CA . THR A 1 114 ? 17.279 -3.975 -6.558 1.00 97.38 114 THR A CA 1
ATOM 893 C C . THR A 1 114 ? 17.074 -2.676 -5.779 1.00 97.38 114 THR A C 1
ATOM 895 O O . THR A 1 114 ? 16.308 -1.779 -6.144 1.00 97.38 114 THR A O 1
ATOM 898 N N . LYS A 1 115 ? 17.862 -2.496 -4.713 1.00 95.62 115 LYS A N 1
ATOM 899 C CA . LYS A 1 115 ? 17.921 -1.208 -3.994 1.00 95.62 115 LYS A CA 1
ATOM 900 C C . LYS A 1 115 ? 18.443 -0.061 -4.863 1.00 95.62 115 LYS A C 1
ATOM 902 O O . LYS A 1 115 ? 18.122 1.100 -4.588 1.00 95.62 115 LYS A O 1
ATOM 907 N N . ALA A 1 116 ? 19.275 -0.371 -5.858 1.00 96.94 116 ALA A N 1
ATOM 908 C CA . ALA A 1 116 ? 19.781 0.615 -6.803 1.00 96.94 116 ALA A CA 1
ATOM 909 C C . ALA A 1 116 ? 18.657 1.100 -7.727 1.00 96.94 116 ALA A C 1
ATOM 911 O O . ALA A 1 116 ? 18.541 2.306 -7.925 1.00 96.94 116 ALA A O 1
ATOM 912 N N . ASP A 1 117 ? 17.783 0.197 -8.178 1.00 97.88 117 ASP A N 1
ATOM 913 C CA . ASP A 1 117 ? 16.611 0.531 -8.998 1.00 97.88 117 ASP A CA 1
ATOM 914 C C . ASP A 1 117 ? 15.654 1.462 -8.252 1.00 97.88 117 ASP A C 1
ATOM 916 O O . ASP A 1 117 ? 15.298 2.524 -8.759 1.00 97.88 117 ASP A O 1
ATOM 920 N N . LEU A 1 118 ? 15.334 1.141 -6.994 1.00 97.69 118 LEU A N 1
ATOM 921 C CA . LEU A 1 118 ? 14.530 2.016 -6.136 1.00 97.69 118 LEU A CA 1
ATOM 922 C C . LEU A 1 118 ? 15.183 3.394 -5.924 1.00 97.69 118 LEU A C 1
ATOM 924 O O . LEU A 1 118 ? 14.504 4.419 -5.860 1.00 97.69 118 LEU A O 1
ATOM 928 N N . GLY A 1 119 ? 16.513 3.431 -5.796 1.00 97.69 119 GLY A N 1
ATOM 929 C CA . GLY A 1 119 ? 17.269 4.679 -5.729 1.00 97.69 119 GLY A CA 1
ATOM 930 C C . GLY A 1 119 ? 17.155 5.494 -7.016 1.00 97.69 119 GLY A C 1
ATOM 931 O O . GLY A 1 119 ? 16.880 6.688 -6.949 1.00 97.69 119 GLY A O 1
ATOM 932 N N . ALA A 1 120 ? 17.320 4.841 -8.166 1.00 97.94 120 ALA A N 1
ATOM 933 C CA . ALA A 1 120 ? 17.227 5.464 -9.477 1.00 97.94 120 ALA A CA 1
ATOM 934 C C . ALA A 1 120 ? 15.818 6.005 -9.755 1.00 97.94 120 ALA A C 1
ATOM 936 O O . ALA A 1 120 ? 15.694 7.123 -10.251 1.00 97.94 120 ALA A O 1
ATOM 937 N N . PHE A 1 121 ? 14.775 5.257 -9.379 1.00 98.31 121 PHE A N 1
ATOM 938 C CA . PHE A 1 121 ? 13.388 5.717 -9.432 1.00 98.31 121 PHE A CA 1
ATOM 939 C C . PHE A 1 121 ? 13.196 7.010 -8.635 1.00 98.31 121 PHE A C 1
ATOM 941 O O . PHE A 1 121 ? 12.740 8.004 -9.188 1.00 98.31 121 PHE A O 1
ATOM 948 N N . LEU A 1 122 ? 13.606 7.041 -7.361 1.00 98.06 122 LEU A N 1
ATOM 949 C CA . LEU A 1 122 ? 13.444 8.241 -6.535 1.00 98.06 122 LEU A CA 1
ATOM 950 C C . LEU A 1 122 ? 14.209 9.440 -7.103 1.00 98.06 122 LEU A C 1
ATOM 952 O O . LEU A 1 122 ? 13.681 10.546 -7.090 1.00 98.06 122 LEU A O 1
ATOM 956 N N . THR A 1 123 ? 15.412 9.234 -7.647 1.00 97.19 123 THR A N 1
ATOM 957 C CA . THR A 1 123 ? 16.152 10.306 -8.325 1.00 97.19 123 THR A CA 1
ATOM 958 C C . THR A 1 123 ? 15.394 10.847 -9.538 1.00 97.19 123 THR A C 1
ATOM 960 O O . THR A 1 123 ? 15.326 12.063 -9.692 1.00 97.19 123 THR A O 1
ATOM 963 N N . ARG A 1 124 ? 14.798 9.985 -10.375 1.00 97.12 124 ARG A N 1
ATOM 964 C CA . ARG A 1 124 ? 13.951 10.430 -11.497 1.00 97.12 124 ARG A CA 1
ATOM 965 C C . ARG A 1 124 ? 12.718 11.182 -11.004 1.00 97.12 124 ARG A C 1
ATOM 967 O O . ARG A 1 124 ? 12.487 12.308 -11.430 1.00 97.12 124 ARG A O 1
ATOM 974 N N . PHE A 1 125 ? 12.012 10.624 -10.024 1.00 97.56 125 PHE A N 1
ATOM 975 C CA . PHE A 1 125 ? 10.824 11.243 -9.445 1.00 97.56 125 PHE A CA 1
ATOM 976 C C . PHE A 1 125 ? 11.118 12.651 -8.899 1.00 97.56 125 PHE A C 1
ATOM 978 O O . PHE A 1 125 ? 10.348 13.578 -9.126 1.00 97.56 125 PHE A O 1
ATOM 985 N N . GLN A 1 126 ? 12.261 12.853 -8.232 1.00 96.62 126 GLN A N 1
ATOM 986 C CA . GLN A 1 126 ? 12.666 14.175 -7.738 1.00 96.62 126 GLN A CA 1
ATOM 987 C C . GLN A 1 126 ? 12.895 15.214 -8.844 1.00 96.62 126 GLN A C 1
ATOM 989 O O . GLN A 1 126 ? 12.733 16.406 -8.588 1.00 96.62 126 GLN A O 1
ATOM 994 N N . LEU A 1 127 ? 13.295 14.783 -10.043 1.00 94.62 127 LEU A N 1
ATOM 995 C CA . LEU A 1 127 ? 13.510 15.671 -11.187 1.00 94.62 127 LEU A CA 1
ATOM 996 C C . LEU A 1 127 ? 12.195 16.062 -11.866 1.00 94.62 127 LEU A C 1
ATOM 998 O O . LEU A 1 127 ? 12.086 17.166 -12.395 1.00 94.62 127 LEU A O 1
ATOM 1002 N N . GLU A 1 128 ? 11.218 15.159 -11.863 1.00 93.81 128 GLU A N 1
ATOM 1003 C CA . GLU A 1 128 ? 9.964 15.308 -12.603 1.00 93.81 128 GLU A CA 1
ATOM 1004 C C . GLU A 1 128 ? 8.856 15.964 -11.769 1.00 93.81 128 GLU A C 1
ATOM 1006 O O . GLU A 1 128 ? 8.042 16.714 -12.311 1.00 93.81 128 GLU A O 1
ATOM 1011 N N . TYR A 1 129 ? 8.844 15.742 -10.450 1.00 93.81 129 TYR A N 1
ATOM 1012 C CA . TYR A 1 129 ? 7.754 16.175 -9.578 1.00 93.81 129 TYR A CA 1
ATOM 1013 C C . TYR A 1 129 ? 8.100 17.428 -8.757 1.00 93.81 129 TYR A C 1
ATOM 1015 O O . TYR A 1 129 ? 9.029 17.410 -7.939 1.00 93.81 129 TYR A O 1
ATOM 1023 N N . PRO A 1 130 ? 7.325 18.524 -8.892 1.00 91.44 130 PRO A N 1
ATOM 1024 C CA . PRO A 1 130 ? 7.568 19.759 -8.155 1.00 91.44 130 PRO A CA 1
ATOM 1025 C C . PRO A 1 130 ? 7.608 19.566 -6.633 1.00 91.44 130 PRO A C 1
ATOM 1027 O O . PRO A 1 130 ? 6.687 19.019 -6.029 1.00 91.44 130 PRO A O 1
ATOM 1030 N N . GLY A 1 131 ? 8.660 20.078 -5.988 1.00 90.88 131 GLY A N 1
ATOM 1031 C CA . GLY A 1 131 ? 8.827 20.039 -4.535 1.00 90.88 131 GLY A CA 1
ATOM 1032 C C . GLY A 1 131 ? 9.511 18.777 -4.006 1.00 90.88 131 GLY A C 1
ATOM 1033 O O . GLY A 1 131 ? 9.972 18.794 -2.861 1.00 90.88 131 GLY A O 1
ATOM 1034 N N . ALA A 1 132 ? 9.632 17.719 -4.815 1.00 93.44 132 ALA A N 1
ATOM 1035 C CA . ALA A 1 132 ? 10.394 16.524 -4.455 1.00 93.44 132 ALA A CA 1
ATOM 1036 C C . ALA A 1 132 ? 11.916 16.772 -4.468 1.00 93.44 132 ALA A C 1
ATOM 1038 O O . ALA A 1 132 ? 12.661 16.158 -3.700 1.00 93.44 132 ALA A O 1
ATOM 1039 N N . ASP A 1 133 ? 12.374 17.754 -5.247 1.00 91.69 133 ASP A N 1
ATOM 1040 C CA . ASP A 1 133 ? 13.750 18.266 -5.281 1.00 91.69 133 ASP A CA 1
ATOM 1041 C C . ASP A 1 133 ? 14.273 18.728 -3.906 1.00 91.69 133 ASP A C 1
ATOM 1043 O O . ASP A 1 133 ? 15.479 18.757 -3.669 1.00 91.69 133 ASP A O 1
ATOM 1047 N N . LYS A 1 134 ? 13.368 19.051 -2.973 1.00 94.12 134 LYS A N 1
ATOM 1048 C CA . LYS A 1 134 ? 13.689 19.574 -1.634 1.00 94.12 134 LYS A CA 1
ATOM 1049 C C . LYS A 1 134 ? 13.769 18.501 -0.549 1.00 94.12 134 LYS A C 1
ATOM 1051 O O . LYS A 1 134 ? 13.989 18.835 0.618 1.00 94.12 134 LYS A O 1
ATOM 1056 N N . TRP A 1 135 ? 13.526 17.235 -0.880 1.00 96.62 135 TRP A N 1
ATOM 1057 C CA . TRP A 1 135 ? 13.560 16.158 0.107 1.00 96.62 135 TRP A CA 1
ATOM 1058 C C . TRP A 1 135 ? 14.972 15.947 0.658 1.00 96.62 135 TRP A C 1
ATOM 1060 O O . TRP A 1 135 ? 15.943 15.866 -0.087 1.00 96.62 135 TRP A O 1
ATOM 1070 N N . SER A 1 136 ? 15.076 15.827 1.983 1.00 96.69 136 SER A N 1
ATOM 1071 C CA . SER A 1 136 ? 16.328 15.474 2.654 1.00 96.69 136 SER A CA 1
ATOM 1072 C C . SER A 1 136 ? 16.686 14.002 2.441 1.00 96.69 136 SER A C 1
ATOM 1074 O O . SER A 1 136 ? 15.801 13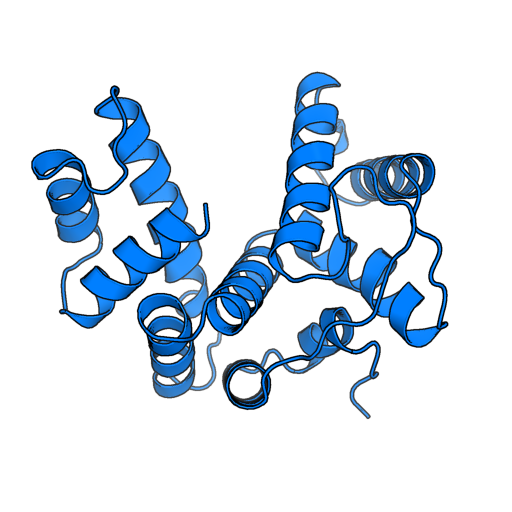.168 2.233 1.00 96.69 136 SER A O 1
ATOM 1076 N N . ASP A 1 137 ? 17.960 13.652 2.622 1.00 96.38 137 ASP A N 1
ATOM 1077 C CA . ASP A 1 137 ? 18.424 12.257 2.596 1.00 96.38 137 ASP A CA 1
ATOM 1078 C C . ASP A 1 137 ? 17.648 11.362 3.576 1.00 96.38 137 ASP A C 1
ATOM 1080 O O . ASP A 1 137 ? 17.318 10.216 3.268 1.00 96.38 137 ASP A O 1
ATOM 1084 N N . GLU A 1 138 ? 17.288 11.897 4.746 1.00 97.12 138 GLU A N 1
ATOM 1085 C CA . GLU A 1 138 ? 16.456 11.201 5.733 1.00 97.12 138 GLU A CA 1
ATOM 1086 C C . GLU A 1 138 ? 15.046 10.918 5.192 1.00 97.12 138 GLU A C 1
ATOM 1088 O O . GLU A 1 138 ? 14.513 9.818 5.362 1.00 97.12 138 GLU A O 1
ATOM 1093 N N . THR A 1 139 ? 14.454 11.884 4.485 1.00 96.75 139 THR A N 1
ATOM 1094 C CA . THR A 1 139 ? 13.149 11.708 3.839 1.00 96.75 139 THR A CA 1
ATOM 1095 C C . THR A 1 139 ? 13.227 10.632 2.762 1.00 96.75 139 THR A C 1
ATOM 1097 O O . THR A 1 139 ? 12.383 9.738 2.745 1.00 96.75 139 THR A O 1
ATOM 1100 N N . ILE A 1 140 ? 14.267 10.661 1.925 1.00 97.25 140 ILE A N 1
ATOM 1101 C CA . ILE A 1 140 ? 14.518 9.644 0.897 1.00 97.25 140 ILE A CA 1
ATOM 1102 C C . ILE A 1 140 ? 14.673 8.258 1.522 1.00 97.25 140 ILE A C 1
ATOM 1104 O O . ILE A 1 140 ? 14.042 7.302 1.072 1.00 97.25 140 ILE A O 1
ATOM 1108 N N . MET A 1 141 ? 15.462 8.135 2.590 1.00 96.88 141 MET A N 1
ATOM 1109 C CA . MET A 1 141 ? 15.661 6.864 3.284 1.00 96.88 141 MET A CA 1
ATOM 1110 C C . MET A 1 141 ? 14.345 6.315 3.851 1.00 96.88 141 MET A C 1
ATOM 1112 O O . MET A 1 141 ? 14.050 5.126 3.710 1.00 96.88 141 MET A O 1
ATOM 1116 N N . ARG A 1 142 ? 13.515 7.185 4.437 1.00 97.12 142 ARG A N 1
ATOM 1117 C CA . ARG A 1 142 ? 12.181 6.816 4.925 1.00 97.12 142 ARG A CA 1
ATOM 1118 C C . ARG A 1 142 ? 11.268 6.360 3.785 1.00 97.12 142 ARG A C 1
ATOM 1120 O O . ARG A 1 142 ? 10.592 5.346 3.938 1.00 97.12 142 ARG A O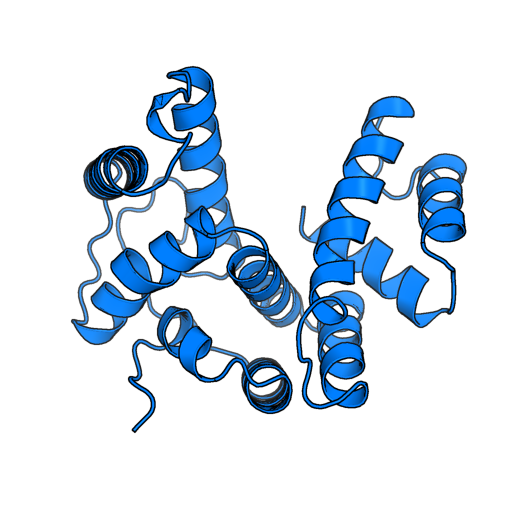 1
ATOM 1127 N N . LEU A 1 143 ? 11.262 7.067 2.654 1.00 97.50 143 LEU A N 1
ATOM 1128 C CA . LEU A 1 143 ? 10.449 6.708 1.489 1.00 97.50 143 LEU A CA 1
ATOM 1129 C C . LEU A 1 143 ? 10.853 5.346 0.921 1.00 97.50 143 LEU A C 1
ATOM 1131 O O . LEU A 1 143 ? 9.974 4.525 0.684 1.00 97.50 143 LEU A O 1
ATOM 1135 N N . LYS A 1 144 ? 12.156 5.052 0.806 1.00 97.44 144 LYS A N 1
ATOM 1136 C CA . LYS A 1 144 ? 12.633 3.719 0.397 1.00 97.44 144 LYS A CA 1
ATOM 1137 C C . LYS A 1 144 ? 12.053 2.617 1.283 1.00 97.44 144 LYS A C 1
ATOM 1139 O O . LYS A 1 144 ? 11.520 1.635 0.778 1.00 97.44 144 LYS A O 1
ATOM 1144 N N . GLY A 1 145 ? 12.103 2.813 2.603 1.00 96.75 145 GLY A N 1
ATOM 1145 C CA . GLY A 1 145 ? 11.527 1.873 3.563 1.00 96.75 145 GLY A CA 1
ATOM 1146 C C . GLY A 1 145 ? 10.017 1.694 3.391 1.00 96.75 145 GLY A C 1
ATOM 1147 O O . GLY A 1 145 ? 9.535 0.565 3.395 1.00 96.75 145 GLY A O 1
ATOM 1148 N N . VAL A 1 146 ? 9.273 2.789 3.202 1.00 96.00 146 VAL A N 1
ATOM 1149 C CA . VAL A 1 146 ? 7.817 2.744 2.987 1.00 96.00 146 VAL A CA 1
ATOM 1150 C C . VAL A 1 146 ? 7.465 2.006 1.694 1.00 96.00 146 VAL A C 1
ATOM 1152 O O . VAL A 1 146 ? 6.602 1.131 1.731 1.00 96.00 146 VAL A O 1
ATOM 1155 N N . LEU A 1 147 ? 8.134 2.316 0.580 1.00 97.81 147 LEU A N 1
ATOM 1156 C CA . LEU A 1 147 ? 7.875 1.698 -0.725 1.00 97.81 147 LEU A CA 1
ATOM 1157 C C . LEU A 1 147 ? 8.160 0.189 -0.687 1.00 97.81 147 LEU A C 1
ATOM 1159 O O . LEU A 1 147 ? 7.275 -0.606 -0.999 1.00 97.81 147 LEU A O 1
ATOM 1163 N N . SER A 1 148 ? 9.335 -0.227 -0.196 1.00 97.56 148 SER A N 1
ATOM 1164 C CA . SER A 1 148 ? 9.661 -1.653 -0.044 1.00 97.56 148 SER A CA 1
ATOM 1165 C C . SER A 1 148 ? 8.707 -2.369 0.910 1.00 97.56 148 SER A C 1
ATOM 1167 O O . SER A 1 148 ? 8.307 -3.499 0.643 1.00 97.56 148 SER A O 1
ATOM 1169 N N . TYR A 1 149 ? 8.309 -1.726 2.014 1.00 96.75 149 TYR A N 1
ATOM 1170 C CA . TYR A 1 149 ? 7.353 -2.316 2.949 1.00 96.75 149 TYR A CA 1
ATOM 1171 C C . TYR A 1 149 ? 5.991 -2.556 2.291 1.00 96.75 149 TYR A C 1
ATOM 1173 O O . TYR A 1 149 ? 5.417 -3.621 2.492 1.00 96.75 149 TYR A O 1
ATOM 1181 N N . CYS A 1 150 ? 5.493 -1.622 1.474 1.00 97.00 150 CYS A N 1
ATOM 1182 C CA . CYS A 1 150 ? 4.226 -1.798 0.758 1.00 97.00 150 CYS A CA 1
ATOM 1183 C C . CYS A 1 150 ? 4.267 -2.999 -0.200 1.00 97.00 150 CYS A C 1
ATOM 1185 O O . CYS A 1 150 ? 3.323 -3.786 -0.213 1.00 97.00 150 CYS A O 1
ATOM 1187 N N . LEU A 1 151 ? 5.377 -3.198 -0.919 1.00 98.06 151 LEU A N 1
ATOM 1188 C CA . LEU A 1 151 ? 5.560 -4.375 -1.777 1.00 98.06 151 LEU A CA 1
ATOM 1189 C C . LEU A 1 151 ? 5.550 -5.684 -0.982 1.00 98.06 151 LEU A C 1
ATOM 1191 O O . LEU A 1 151 ? 4.939 -6.657 -1.414 1.00 98.06 151 LEU A O 1
ATOM 1195 N N . VAL A 1 152 ? 6.176 -5.703 0.199 1.00 97.81 152 VAL A N 1
ATOM 1196 C CA . VAL A 1 152 ? 6.136 -6.872 1.092 1.00 97.81 152 VAL A CA 1
ATOM 1197 C C . VAL A 1 152 ? 4.723 -7.140 1.595 1.00 97.81 152 VAL A C 1
ATOM 1199 O O . VAL A 1 152 ? 4.296 -8.288 1.622 1.00 97.81 152 VAL A O 1
ATOM 1202 N N . GLN A 1 153 ? 3.978 -6.096 1.974 1.00 96.38 153 GLN A N 1
ATOM 1203 C CA . GLN A 1 153 ? 2.615 -6.265 2.485 1.00 96.38 153 GLN A CA 1
ATOM 1204 C C . GLN A 1 153 ? 1.678 -6.928 1.471 1.00 96.38 153 GLN A C 1
ATOM 1206 O O . GLN A 1 153 ? 0.794 -7.667 1.888 1.00 96.38 153 GLN A O 1
ATOM 1211 N N . VAL A 1 154 ? 1.852 -6.642 0.177 1.00 97.12 154 VAL A N 1
ATOM 1212 C CA . VAL A 1 154 ? 1.011 -7.187 -0.904 1.00 97.12 154 VAL A CA 1
ATOM 1213 C C . VAL A 1 154 ? 1.575 -8.489 -1.490 1.00 97.12 154 VAL A C 1
ATOM 1215 O O . VAL A 1 154 ? 0.851 -9.227 -2.148 1.00 97.12 154 VAL A O 1
ATOM 1218 N N . GLY A 1 155 ? 2.844 -8.810 -1.220 1.00 96.94 155 GLY A N 1
ATOM 1219 C CA . GLY A 1 155 ? 3.482 -10.071 -1.620 1.00 96.94 155 GLY A CA 1
ATOM 1220 C C . GLY A 1 155 ? 4.400 -9.984 -2.844 1.00 96.94 155 GLY A C 1
ATOM 1221 O O . GLY A 1 155 ? 4.995 -10.991 -3.227 1.00 96.94 155 GLY A O 1
ATOM 1222 N N . PHE A 1 156 ? 4.590 -8.793 -3.419 1.00 97.69 156 PHE A N 1
ATOM 1223 C CA . PHE A 1 156 ? 5.533 -8.560 -4.522 1.00 97.69 156 PHE A CA 1
ATOM 1224 C C . PHE A 1 156 ? 6.980 -8.888 -4.144 1.00 97.69 156 PHE A C 1
ATOM 1226 O O . PHE A 1 156 ? 7.768 -9.308 -4.989 1.00 97.69 156 PHE A O 1
ATOM 1233 N N . LEU A 1 157 ? 7.329 -8.695 -2.869 1.00 98.06 157 LEU A N 1
ATOM 1234 C CA . LEU A 1 157 ? 8.619 -9.054 -2.290 1.00 98.06 157 LEU A CA 1
ATOM 1235 C C . LEU A 1 157 ? 8.400 -9.941 -1.065 1.00 98.06 157 LEU A C 1
ATOM 1237 O O . LEU A 1 157 ? 7.528 -9.671 -0.247 1.00 98.06 157 LEU A O 1
ATOM 1241 N N . GLU A 1 158 ? 9.242 -10.956 -0.881 1.00 97.12 158 GLU A N 1
ATOM 1242 C CA . GLU A 1 158 ? 9.213 -11.782 0.337 1.00 97.12 158 GLU A CA 1
ATOM 1243 C C . GLU A 1 158 ? 9.653 -10.980 1.575 1.00 97.12 158 GLU A C 1
ATOM 1245 O O . GLU A 1 158 ? 9.088 -11.095 2.660 1.00 97.12 158 GLU A O 1
ATOM 1250 N N . THR A 1 159 ? 10.673 -10.135 1.411 1.00 97.12 159 THR A N 1
ATOM 1251 C CA . THR A 1 159 ? 11.207 -9.260 2.461 1.00 97.12 159 THR A CA 1
ATOM 1252 C C . THR A 1 159 ? 11.622 -7.918 1.870 1.00 97.12 159 THR A C 1
ATOM 1254 O O . THR A 1 159 ? 11.873 -7.812 0.672 1.00 97.12 159 THR A O 1
ATOM 1257 N N . ALA A 1 160 ? 11.786 -6.890 2.709 1.00 93.81 160 ALA A N 1
ATOM 1258 C CA . ALA A 1 160 ? 12.220 -5.563 2.256 1.00 93.81 160 ALA A CA 1
ATOM 1259 C C . ALA A 1 160 ? 13.662 -5.542 1.701 1.00 93.81 160 ALA A C 1
ATOM 1261 O O . ALA A 1 160 ? 14.097 -4.541 1.136 1.00 93.81 160 ALA A O 1
ATOM 1262 N N . SER A 1 161 ? 14.420 -6.625 1.895 1.00 92.81 161 SER A N 1
ATOM 1263 C CA . SER A 1 161 ? 15.747 -6.837 1.314 1.00 92.81 161 SER A CA 1
ATOM 1264 C C . SER A 1 161 ? 15.745 -7.758 0.095 1.00 92.81 161 SER A C 1
ATOM 1266 O O . SER A 1 161 ? 16.814 -7.964 -0.470 1.00 92.81 161 SER A O 1
ATOM 1268 N N . SER A 1 162 ? 14.597 -8.338 -0.275 1.00 96.50 162 SER A N 1
ATOM 1269 C CA . SER A 1 162 ? 14.488 -9.163 -1.478 1.00 96.50 162 SER A CA 1
ATOM 1270 C C . SER A 1 162 ? 14.764 -8.310 -2.707 1.00 96.50 162 SER A C 1
ATOM 1272 O O . SER A 1 162 ? 14.226 -7.211 -2.825 1.00 96.50 162 SER A O 1
ATOM 1274 N N . GLU A 1 163 ? 15.568 -8.844 -3.622 1.00 96.81 163 GLU A N 1
ATOM 1275 C CA . GLU A 1 163 ? 15.780 -8.257 -4.950 1.00 96.81 163 GLU A CA 1
ATOM 1276 C C . GLU A 1 163 ? 15.047 -9.030 -6.053 1.00 96.81 163 GLU A C 1
ATOM 1278 O O . GLU A 1 163 ? 15.188 -8.737 -7.238 1.00 96.81 163 GLU A O 1
ATOM 1283 N N . LYS A 1 164 ? 14.254 -10.029 -5.646 1.00 97.19 164 LYS A N 1
ATOM 1284 C CA . LYS A 1 164 ? 13.384 -10.802 -6.521 1.00 97.19 164 LYS A CA 1
ATOM 1285 C C . LYS A 1 164 ? 11.950 -10.305 -6.376 1.00 97.19 164 LYS A C 1
ATOM 1287 O O . LYS A 1 164 ? 11.331 -10.531 -5.333 1.00 97.19 164 LYS A O 1
ATOM 1292 N N . LEU A 1 165 ? 11.460 -9.663 -7.428 1.00 97.06 165 LEU A N 1
ATOM 1293 C CA . LEU A 1 165 ? 10.066 -9.305 -7.639 1.00 97.06 165 LEU A CA 1
ATOM 1294 C C . LEU A 1 165 ? 9.294 -10.530 -8.141 1.00 97.06 165 LEU A C 1
ATOM 1296 O O . LEU A 1 165 ? 9.789 -11.294 -8.975 1.00 97.06 165 LEU A O 1
ATOM 1300 N N . GLN A 1 166 ? 8.081 -10.721 -7.636 1.00 95.50 166 GLN A N 1
ATOM 1301 C CA . GLN A 1 166 ? 7.170 -11.761 -8.105 1.00 95.50 166 GLN A CA 1
ATOM 1302 C C . GLN A 1 166 ? 5.774 -11.186 -8.361 1.00 95.50 166 GLN A C 1
ATOM 1304 O O . GLN A 1 166 ? 5.363 -10.276 -7.639 1.00 95.50 166 GLN A O 1
ATOM 1309 N N . PRO A 1 167 ? 5.028 -11.720 -9.343 1.00 93.62 167 PRO A N 1
ATOM 1310 C CA . PRO A 1 167 ? 3.626 -11.373 -9.520 1.00 93.62 167 PRO A CA 1
ATOM 1311 C C . PRO A 1 167 ? 2.812 -11.718 -8.274 1.00 93.62 167 PRO A C 1
ATOM 1313 O O . PRO A 1 167 ? 3.074 -12.720 -7.603 1.00 93.62 167 PRO A O 1
ATOM 1316 N N . VAL A 1 168 ? 1.797 -10.907 -7.998 1.00 95.00 168 VAL A N 1
ATOM 1317 C CA . VAL A 1 168 ? 0.829 -11.162 -6.931 1.00 95.00 168 VAL A CA 1
ATOM 1318 C C . VAL A 1 168 ? -0.464 -11.695 -7.529 1.00 95.00 168 VAL A C 1
ATOM 1320 O O . VAL A 1 168 ? -0.818 -11.382 -8.663 1.00 95.00 168 VAL A O 1
ATOM 1323 N N . PHE A 1 169 ? -1.188 -12.506 -6.763 1.00 94.38 169 PHE A N 1
ATOM 1324 C CA . PHE A 1 169 ? -2.550 -12.870 -7.131 1.00 94.38 169 PHE A CA 1
ATOM 1325 C C . PHE A 1 169 ? -3.479 -11.721 -6.740 1.00 94.38 169 PHE A C 1
ATOM 1327 O O . PHE A 1 169 ? -3.775 -11.551 -5.557 1.00 94.38 169 PHE A O 1
ATOM 1334 N N . LEU A 1 170 ? -3.903 -10.916 -7.714 1.00 96.56 170 LEU A N 1
ATOM 1335 C CA . LEU A 1 170 ? -4.926 -9.901 -7.491 1.00 96.56 170 LEU A CA 1
ATOM 1336 C C . LEU A 1 170 ? -6.263 -10.592 -7.200 1.00 96.56 170 LEU A C 1
ATOM 1338 O O . LEU A 1 170 ? -6.719 -11.434 -7.974 1.00 96.56 170 LEU A O 1
ATOM 1342 N N . ASP A 1 171 ? -6.872 -10.259 -6.065 1.00 97.94 171 ASP A N 1
ATOM 1343 C CA . ASP A 1 171 ? -8.163 -10.821 -5.699 1.00 97.94 171 ASP A CA 1
ATOM 1344 C C . ASP A 1 171 ? -9.263 -10.281 -6.621 1.00 97.94 171 ASP A C 1
ATOM 1346 O O . ASP A 1 171 ? -9.340 -9.080 -6.883 1.00 97.94 171 ASP A O 1
ATOM 1350 N N . TYR A 1 172 ? -10.135 -11.169 -7.099 1.00 96.75 172 TYR A N 1
ATOM 1351 C CA . TYR A 1 172 ? -11.170 -10.811 -8.067 1.00 96.75 172 TYR A CA 1
ATOM 1352 C C . TYR A 1 172 ? -12.140 -9.747 -7.531 1.00 96.75 172 TYR A C 1
ATOM 1354 O O . TYR A 1 172 ? -12.540 -8.853 -8.274 1.00 96.75 172 TYR A O 1
ATOM 1362 N N . GLU A 1 173 ? -12.510 -9.804 -6.247 1.00 97.00 173 GLU A N 1
ATOM 1363 C CA . GLU A 1 173 ? -13.420 -8.818 -5.654 1.00 97.00 173 GLU A CA 1
ATOM 1364 C C . GLU A 1 173 ? -12.753 -7.438 -5.574 1.00 97.00 173 GLU A C 1
ATOM 1366 O O . GLU A 1 173 ? -13.391 -6.423 -5.855 1.00 97.00 173 GLU A O 1
ATOM 1371 N N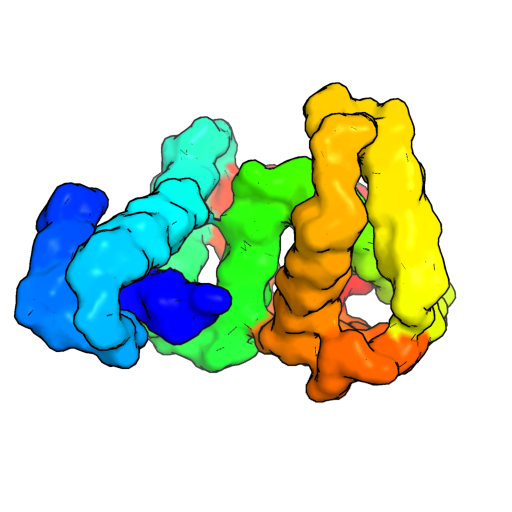 . VAL A 1 174 ? -11.453 -7.407 -5.259 1.00 97.62 174 VAL A N 1
ATOM 1372 C CA . VAL A 1 174 ? -10.645 -6.180 -5.265 1.00 97.62 174 VAL A CA 1
ATOM 1373 C C . VAL A 1 174 ? -10.543 -5.607 -6.675 1.00 97.62 174 VAL A C 1
ATOM 1375 O O . VAL A 1 174 ? -10.784 -4.416 -6.861 1.00 97.62 174 VAL A O 1
ATOM 1378 N N . GLU A 1 175 ? -10.235 -6.442 -7.670 1.00 96.94 175 GLU A N 1
ATOM 1379 C CA . GLU A 1 175 ? -10.143 -6.026 -9.069 1.00 96.94 175 GLU A CA 1
ATOM 1380 C C . GLU A 1 175 ? -11.449 -5.379 -9.542 1.00 96.94 175 GLU A C 1
ATOM 1382 O O . GLU A 1 175 ? -11.434 -4.256 -10.046 1.00 96.94 175 GLU A O 1
ATOM 1387 N N . GLN A 1 176 ? -12.586 -6.057 -9.348 1.00 95.81 176 GLN A N 1
ATOM 1388 C CA . GLN A 1 176 ? -13.887 -5.526 -9.760 1.00 95.81 176 GLN A CA 1
ATOM 1389 C C . GLN A 1 176 ? -14.211 -4.221 -9.033 1.00 95.81 176 GLN A C 1
ATOM 1391 O O . GLN A 1 176 ? -14.640 -3.263 -9.668 1.00 95.81 176 GLN A O 1
ATOM 1396 N N . ALA A 1 177 ? -13.937 -4.135 -7.729 1.00 94.94 177 ALA A N 1
ATOM 1397 C CA . ALA A 1 177 ? -14.184 -2.916 -6.971 1.00 94.94 177 ALA A CA 1
ATOM 1398 C C . ALA A 1 177 ? -13.341 -1.723 -7.467 1.00 94.94 177 ALA A C 1
ATOM 1400 O O . ALA A 1 177 ? -13.853 -0.608 -7.511 1.00 94.94 177 ALA A O 1
ATOM 1401 N N . ILE A 1 178 ? -12.091 -1.948 -7.895 1.00 94.31 178 ILE A N 1
ATOM 1402 C CA . ILE A 1 178 ? -11.243 -0.913 -8.515 1.00 94.31 178 ILE A CA 1
ATOM 1403 C C . ILE A 1 178 ? -11.794 -0.501 -9.890 1.00 94.31 178 ILE A C 1
ATOM 1405 O O . ILE A 1 178 ? -11.886 0.695 -10.174 1.00 94.31 178 ILE A O 1
ATOM 1409 N N . ARG A 1 179 ? -12.209 -1.462 -10.733 1.00 93.75 179 ARG A N 1
ATOM 1410 C CA . ARG A 1 179 ? -12.822 -1.166 -12.046 1.00 93.75 179 ARG A CA 1
ATOM 1411 C C . ARG A 1 179 ? -14.096 -0.346 -11.896 1.00 93.75 179 ARG A C 1
ATOM 1413 O O . ARG A 1 179 ? -14.263 0.652 -12.588 1.00 93.75 179 ARG A O 1
ATOM 1420 N N . ASP A 1 180 ? -14.964 -0.746 -10.974 1.00 92.31 180 ASP A N 1
ATOM 1421 C CA . ASP A 1 180 ? -16.238 -0.077 -10.715 1.00 92.31 180 ASP A CA 1
ATOM 1422 C C . ASP A 1 180 ? -16.056 1.314 -10.094 1.00 92.31 180 ASP A C 1
ATOM 1424 O O . ASP A 1 180 ? -16.920 2.176 -10.259 1.00 92.31 180 ASP A O 1
ATOM 1428 N N . ASN A 1 181 ? -14.935 1.550 -9.402 1.00 91.06 181 ASN A N 1
ATOM 1429 C CA . ASN A 1 181 ? -14.563 2.880 -8.925 1.00 91.06 181 ASN A CA 1
ATOM 1430 C C . ASN A 1 181 ? -14.088 3.807 -10.061 1.00 91.06 181 ASN A C 1
ATOM 1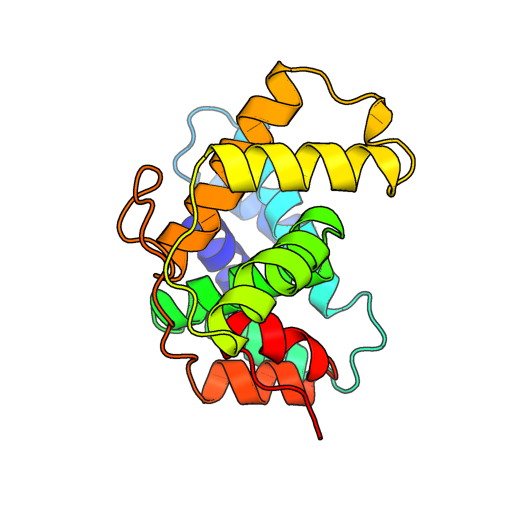432 O O . ASN A 1 181 ? -14.036 5.018 -9.869 1.00 91.06 181 ASN A O 1
ATOM 1436 N N . GLY A 1 182 ? -13.796 3.255 -11.244 1.00 90.38 182 GLY A N 1
ATOM 1437 C CA . GLY A 1 182 ? -13.353 3.996 -12.426 1.00 90.38 182 GLY A CA 1
ATOM 1438 C C . GLY A 1 182 ? -11.838 4.024 -12.634 1.00 90.38 182 GLY A C 1
ATOM 1439 O O . GLY A 1 182 ? -11.395 4.644 -13.592 1.00 90.38 182 GLY A O 1
ATOM 1440 N N . ASP A 1 183 ? -11.059 3.328 -11.801 1.00 92.25 183 ASP A N 1
ATOM 1441 C CA . ASP A 1 183 ? -9.587 3.351 -11.826 1.00 92.25 183 ASP A CA 1
ATOM 1442 C C . ASP A 1 183 ? -8.997 2.085 -12.472 1.00 92.25 183 ASP A C 1
ATOM 1444 O O . ASP A 1 183 ? -8.017 1.501 -11.995 1.00 92.25 183 ASP A O 1
ATOM 1448 N N . ALA A 1 184 ? -9.627 1.591 -13.541 1.00 93.38 184 ALA A N 1
ATOM 1449 C CA . ALA A 1 184 ? -9.206 0.357 -14.204 1.00 93.38 184 ALA A CA 1
ATOM 1450 C C . ALA A 1 184 ? -7.756 0.424 -14.721 1.00 93.38 184 ALA A C 1
ATOM 1452 O O . ALA A 1 184 ? -7.086 -0.604 -14.790 1.00 93.38 184 ALA A O 1
ATOM 1453 N N . GLU A 1 185 ? -7.250 1.613 -15.052 1.00 93.62 185 GLU A N 1
ATOM 1454 C CA . GLU A 1 185 ? -5.866 1.833 -15.473 1.00 93.62 185 GLU A CA 1
ATOM 1455 C C . GLU A 1 185 ? -4.848 1.544 -14.362 1.00 93.62 185 GLU A C 1
ATOM 1457 O O . GLU A 1 185 ? -3.711 1.170 -14.650 1.00 93.62 185 GLU A O 1
ATOM 1462 N N . LEU A 1 186 ? -5.245 1.660 -13.090 1.00 95.25 186 LEU A N 1
ATOM 1463 C CA . LEU A 1 186 ? -4.366 1.359 -11.959 1.00 95.25 186 LEU A CA 1
ATOM 1464 C C . LEU A 1 186 ? -4.143 -0.141 -11.758 1.00 95.25 186 LEU A C 1
ATOM 1466 O O . LEU A 1 186 ? -3.212 -0.519 -11.049 1.00 95.25 186 LEU A O 1
ATOM 1470 N N . LEU A 1 187 ? -4.937 -1.001 -12.401 1.00 96.56 187 LEU A N 1
ATOM 1471 C CA . LEU A 1 187 ? -4.757 -2.453 -12.334 1.00 96.56 187 LEU A CA 1
ATOM 1472 C C . LEU A 1 187 ? -3.451 -2.918 -12.982 1.00 96.56 187 LEU A C 1
ATOM 1474 O O . LEU A 1 187 ? -2.869 -3.895 -12.514 1.00 96.56 187 LEU A O 1
ATOM 1478 N N . PHE A 1 188 ? -2.918 -2.148 -13.937 1.00 96.31 188 PHE A N 1
ATOM 1479 C CA . PHE A 1 188 ? -1.607 -2.393 -14.540 1.00 96.31 188 PHE A CA 1
ATOM 1480 C C . PHE A 1 188 ? -0.491 -2.544 -13.492 1.00 96.31 188 PHE A C 1
ATOM 1482 O O . PHE A 1 188 ? 0.422 -3.349 -13.653 1.00 96.31 188 PHE A O 1
ATOM 1489 N N . ALA A 1 189 ? -0.577 -1.816 -12.376 1.00 95.81 189 ALA A N 1
ATOM 1490 C CA . ALA A 1 189 ? 0.381 -1.931 -11.278 1.00 95.81 189 ALA A CA 1
ATOM 1491 C C . ALA A 1 189 ? 0.384 -3.303 -10.583 1.00 95.81 189 ALA A C 1
ATOM 1493 O O . ALA A 1 189 ? 1.356 -3.644 -9.905 1.00 95.81 189 ALA A O 1
ATOM 1494 N N . PHE A 1 190 ? -0.714 -4.052 -10.688 1.00 95.69 190 PHE A N 1
ATOM 1495 C CA . PHE A 1 190 ? -0.890 -5.347 -10.040 1.00 95.69 190 PHE A CA 1
ATOM 1496 C C . PHE A 1 190 ? -0.529 -6.506 -10.961 1.00 95.69 190 PHE A C 1
ATOM 1498 O O . PHE A 1 190 ? 0.149 -7.439 -10.527 1.00 95.69 190 PHE A O 1
ATOM 1505 N N . ASP A 1 191 ? -0.972 -6.443 -12.215 1.00 91.81 191 ASP A N 1
ATOM 1506 C CA . ASP A 1 191 ? -0.923 -7.573 -13.142 1.00 91.81 191 ASP A CA 1
ATOM 1507 C C . ASP A 1 191 ? -0.104 -7.318 -14.418 1.00 91.81 191 ASP A C 1
ATOM 1509 O O . ASP A 1 191 ? 0.111 -8.249 -15.195 1.00 91.81 191 ASP A O 1
ATOM 1513 N N . GLY A 1 192 ? 0.389 -6.092 -14.630 1.00 88.75 192 GLY A N 1
ATOM 1514 C CA . GLY A 1 192 ? 1.118 -5.705 -15.841 1.00 88.75 192 GLY A CA 1
ATOM 1515 C C . GLY A 1 192 ? 0.263 -5.738 -17.113 1.00 88.75 192 GLY A C 1
ATOM 1516 O O . GLY A 1 192 ? 0.805 -5.683 -18.214 1.00 88.75 192 GLY A O 1
ATOM 1517 N N . SER A 1 193 ? -1.062 -5.862 -17.001 1.00 83.25 193 SER A N 1
ATOM 1518 C CA . SER A 1 193 ? -1.961 -5.913 -18.147 1.00 83.25 193 SER A CA 1
ATOM 1519 C C . SER A 1 193 ? -2.363 -4.499 -18.567 1.00 83.25 193 SER A C 1
ATOM 1521 O O . SER A 1 193 ? -2.967 -3.734 -17.815 1.00 83.25 193 SER A O 1
ATOM 1523 N N . THR A 1 194 ? -1.991 -4.113 -19.788 1.00 70.19 194 THR A N 1
ATOM 1524 C CA . THR A 1 194 ? -2.453 -2.847 -20.363 1.00 70.19 194 THR A CA 1
ATOM 1525 C C . THR A 1 194 ? -3.947 -2.971 -20.669 1.00 70.19 194 THR A C 1
ATOM 1527 O O . THR A 1 194 ? -4.361 -3.905 -21.361 1.00 70.19 194 THR A O 1
ATOM 1530 N N . VAL A 1 195 ? -4.765 -2.044 -20.159 1.00 57.81 195 VAL A N 1
ATOM 1531 C CA . VAL A 1 195 ? -6.197 -1.977 -20.493 1.00 57.81 195 VAL A CA 1
ATOM 1532 C C . VAL A 1 195 ? -6.323 -1.736 -22.004 1.00 57.81 195 VAL A C 1
ATOM 1534 O O . VAL A 1 195 ? -5.930 -0.674 -22.486 1.00 57.81 195 VAL A O 1
ATOM 1537 N N . MET A 1 196 ? -6.798 -2.743 -22.750 1.00 41.97 196 MET A N 1
ATOM 1538 C CA . MET A 1 196 ? -7.114 -2.639 -24.186 1.00 41.97 196 MET A CA 1
ATOM 1539 C C . MET A 1 196 ? -8.433 -1.912 -24.429 1.00 41.97 196 MET A C 1
ATOM 1541 O O . MET A 1 196 ? -9.388 -2.161 -23.658 1.00 41.97 196 MET A O 1
#